Protein AF-A0A7M7M846-F1 (afdb_monomer_lite)

Sequence (237 aa):
MPLVINDQVLDFMPVDTHSLFERFPHFKDMSSLLVSQVAKVVSPHGLLYIHQRELAVTAASDKHVSIIGTDDMTTCQCVIIRHTGNGAVGLGHFDGNGIEDGVSKIIHKLHDLSHEQYQGPELDLRSAVFFTGSRDVKHVMFDVYDCSLGLMKIGPFNYEPMRGVDLWLQQSDDFILQNLSTSPEVEPAHFVMNVRATFKFIQQNPFPTVTVFPDNTAHFFRKNEHGLWDICRYDFR

pLDDT: mean 89.67, std 9.12, range [45.59, 98.56]

Secondary structure (DSSP, 8-state):
---EETTEE--S--SSHHHHHHH-THHHHHHHHHHTSPP-PPPSTTEEE--TT-EEEE-TT-SS-SEEE----SSSEEEEEE-TTT--EEEEEESSSSHHHHHHHHHHHHHHHHT-----TTHHHHHHHHHH--TTTTTPPP--EETTTTEEEE--------TTHHHHHTS-HHHHHHHH-S-GGG--TTHHHHHHHHHHHHHH-SSHHHHTSGGGPPEEEEE-TTS-EEEE-----

Organism: Varroa destructor (NCBI:txid109461)

Radius of gyration: 24.3 Å; chains: 1; bounding box: 59×43×63 Å

Structure (mmCIF, N/CA/C/O backbone):
data_AF-A0A7M7M846-F1
#
_entry.id   AF-A0A7M7M846-F1
#
loop_
_atom_site.group_PDB
_atom_site.id
_atom_site.type_symbol
_atom_site.label_atom_id
_atom_site.label_alt_id
_atom_site.label_comp_id
_atom_site.label_asym_id
_atom_site.label_entity_id
_atom_site.label_seq_id
_atom_site.pdbx_PDB_ins_code
_atom_site.Cartn_x
_atom_site.Cartn_y
_atom_site.Cartn_z
_atom_site.occupancy
_atom_site.B_iso_or_equiv
_atom_site.auth_seq_id
_atom_site.auth_comp_id
_atom_site.auth_asym_id
_atom_site.auth_atom_id
_atom_site.pdbx_PDB_model_num
ATOM 1 N N . MET A 1 1 ? 17.195 5.511 -0.238 1.00 65.38 1 MET A N 1
ATOM 2 C CA . MET A 1 1 ? 17.157 4.033 -0.209 1.00 65.38 1 MET A CA 1
ATOM 3 C C . MET A 1 1 ? 18.350 3.510 -0.992 1.00 65.38 1 MET A C 1
ATOM 5 O O . MET A 1 1 ? 18.532 3.988 -2.107 1.00 65.38 1 MET A O 1
ATOM 9 N N . PRO A 1 2 ? 19.181 2.618 -0.430 1.00 84.81 2 PRO A N 1
ATOM 10 C CA . PRO A 1 2 ? 20.255 1.979 -1.186 1.00 84.81 2 PRO A CA 1
ATOM 11 C C . PRO A 1 2 ? 19.687 0.985 -2.209 1.00 84.81 2 PRO A C 1
ATOM 13 O O . PRO A 1 2 ? 18.630 0.397 -1.978 1.00 84.81 2 PRO A O 1
ATOM 16 N N . LEU A 1 3 ? 20.394 0.779 -3.321 1.00 87.94 3 LEU A N 1
ATOM 17 C CA . LEU A 1 3 ? 20.108 -0.332 -4.228 1.00 87.94 3 LEU A CA 1
ATOM 18 C C . LEU A 1 3 ? 20.649 -1.624 -3.602 1.00 87.94 3 LEU A C 1
ATOM 20 O O . LEU A 1 3 ? 21.784 -1.651 -3.131 1.00 87.94 3 LEU A O 1
ATOM 24 N N . VAL A 1 4 ? 19.837 -2.679 -3.584 1.00 90.31 4 VAL A N 1
ATOM 25 C CA . VAL A 1 4 ? 20.184 -3.978 -2.994 1.00 90.31 4 VAL A CA 1
ATOM 26 C C . VAL A 1 4 ? 20.010 -5.061 -4.052 1.00 90.31 4 VAL A C 1
ATOM 28 O O . VAL A 1 4 ? 18.989 -5.093 -4.738 1.00 90.31 4 VAL A O 1
ATOM 31 N N . ILE A 1 5 ? 20.996 -5.946 -4.186 1.00 90.81 5 ILE A N 1
ATOM 32 C CA . ILE A 1 5 ? 20.967 -7.094 -5.099 1.00 90.81 5 ILE A CA 1
ATOM 33 C C . ILE A 1 5 ? 21.372 -8.334 -4.298 1.00 90.81 5 ILE A C 1
ATOM 35 O O . ILE A 1 5 ? 22.423 -8.331 -3.666 1.00 90.81 5 ILE A O 1
ATOM 39 N N . ASN A 1 6 ? 20.549 -9.390 -4.316 1.00 87.19 6 ASN A N 1
ATOM 40 C CA . ASN A 1 6 ? 20.760 -10.615 -3.526 1.00 87.19 6 ASN A CA 1
ATOM 41 C C . ASN A 1 6 ? 21.040 -10.331 -2.036 1.00 87.19 6 ASN A C 1
ATOM 43 O O . ASN A 1 6 ? 22.017 -10.828 -1.479 1.00 87.19 6 ASN A O 1
ATOM 47 N N . ASP A 1 7 ? 20.216 -9.472 -1.426 1.00 86.06 7 ASP A N 1
ATOM 48 C CA . ASP A 1 7 ? 20.330 -9.017 -0.030 1.00 86.06 7 ASP A CA 1
ATOM 49 C C . ASP A 1 7 ? 21.635 -8.274 0.320 1.00 86.06 7 ASP A C 1
ATOM 51 O O . ASP A 1 7 ? 21.910 -7.996 1.487 1.00 86.06 7 ASP A O 1
ATOM 55 N N . GLN A 1 8 ? 22.432 -7.890 -0.684 1.00 86.00 8 GLN A N 1
ATOM 56 C CA . GLN A 1 8 ? 23.641 -7.089 -0.511 1.00 86.00 8 GLN A CA 1
ATOM 57 C C . GLN A 1 8 ? 23.417 -5.665 -1.005 1.00 86.00 8 GLN A C 1
ATOM 59 O O . GLN A 1 8 ? 22.999 -5.445 -2.143 1.00 86.00 8 GLN A O 1
ATOM 64 N N . VAL A 1 9 ? 23.710 -4.690 -0.142 1.00 88.44 9 VAL A N 1
ATOM 65 C CA . VAL A 1 9 ? 23.762 -3.281 -0.539 1.00 88.44 9 VAL A CA 1
ATOM 66 C C . VAL A 1 9 ? 24.839 -3.127 -1.602 1.00 88.44 9 VAL A C 1
ATOM 68 O O . VAL A 1 9 ? 25.980 -3.536 -1.400 1.00 88.44 9 VAL A O 1
ATOM 71 N N . LEU A 1 10 ? 24.464 -2.535 -2.730 1.00 88.00 10 LEU A N 1
ATOM 72 C CA . LEU A 1 10 ? 25.396 -2.233 -3.794 1.00 88.00 10 LEU A CA 1
ATOM 73 C C . LEU A 1 10 ? 26.235 -1.018 -3.378 1.00 88.00 10 LEU A C 1
ATOM 75 O O . LEU A 1 10 ? 25.738 0.105 -3.309 1.00 88.00 10 LEU A O 1
ATOM 79 N N . ASP A 1 11 ? 27.501 -1.263 -3.061 1.00 85.44 11 ASP A N 1
ATOM 80 C CA . ASP A 1 11 ? 28.480 -0.281 -2.583 1.00 85.44 11 ASP A CA 1
ATOM 81 C C . ASP A 1 11 ? 29.359 0.296 -3.705 1.00 85.44 11 ASP A C 1
ATOM 83 O O . ASP A 1 11 ? 30.217 1.146 -3.466 1.00 85.44 11 ASP A O 1
ATOM 87 N N . PHE A 1 12 ? 29.115 -0.123 -4.946 1.00 82.88 12 PHE A N 1
ATOM 88 C CA . PHE A 1 12 ? 29.767 0.380 -6.148 1.00 82.88 12 PHE A CA 1
ATOM 89 C C . PHE A 1 12 ? 28.730 0.656 -7.242 1.00 82.88 12 PHE A C 1
ATOM 91 O O . PHE A 1 12 ? 27.648 0.076 -7.263 1.00 82.88 12 PHE A O 1
ATOM 98 N N . MET A 1 13 ? 29.064 1.522 -8.194 1.00 82.12 13 MET A N 1
ATOM 99 C CA . MET A 1 13 ? 28.234 1.747 -9.375 1.00 82.12 13 MET A CA 1
ATOM 100 C C . MET A 1 13 ? 28.823 0.952 -10.550 1.00 82.12 13 MET A C 1
ATOM 102 O O . MET A 1 13 ? 29.976 1.201 -10.908 1.00 82.12 13 MET A O 1
ATOM 106 N N . PRO A 1 14 ? 28.088 -0.006 -11.146 1.00 84.44 14 PRO A N 1
ATOM 107 C CA . PRO A 1 14 ? 28.527 -0.668 -12.369 1.00 84.44 14 PRO A CA 1
ATOM 108 C C . PRO A 1 14 ? 28.734 0.379 -13.463 1.00 84.44 14 PRO A C 1
ATOM 110 O O . PRO A 1 14 ? 27.885 1.249 -13.659 1.00 84.44 14 PRO A O 1
ATOM 113 N N . VAL A 1 15 ? 29.864 0.303 -14.162 1.00 87.81 15 VAL A N 1
ATOM 114 C CA . VAL A 1 15 ? 30.219 1.272 -15.214 1.00 87.81 15 VAL A CA 1
ATOM 115 C C . VAL A 1 15 ? 29.373 1.041 -16.471 1.00 87.81 15 VAL A C 1
ATOM 117 O O . VAL A 1 15 ? 29.113 1.967 -17.235 1.00 87.81 15 VAL A O 1
ATOM 120 N N . ASP A 1 16 ? 28.917 -0.196 -16.667 1.00 89.56 16 ASP A N 1
ATOM 121 C CA . ASP A 1 16 ? 28.125 -0.642 -17.807 1.00 89.56 16 ASP A CA 1
ATOM 122 C C . ASP A 1 16 ? 27.318 -1.913 -17.465 1.00 89.56 16 ASP A C 1
ATOM 124 O O . ASP A 1 16 ? 27.424 -2.491 -16.379 1.00 89.56 16 ASP A O 1
ATOM 128 N N . THR A 1 17 ? 26.487 -2.374 -18.402 1.00 89.19 17 THR A N 1
ATOM 129 C CA . THR A 1 17 ? 25.697 -3.603 -18.228 1.00 89.19 17 THR A CA 1
ATOM 130 C C . THR A 1 17 ? 26.549 -4.871 -18.273 1.00 89.19 17 THR A C 1
ATOM 132 O O . THR A 1 17 ? 26.157 -5.883 -17.694 1.00 89.19 17 THR A O 1
ATOM 135 N N . HIS A 1 18 ? 27.722 -4.833 -18.912 1.00 91.00 18 HIS A N 1
ATOM 136 C CA . HIS A 1 18 ? 28.635 -5.972 -18.975 1.00 91.00 18 HIS A CA 1
ATOM 137 C C . HIS A 1 18 ? 29.181 -6.312 -17.584 1.00 91.00 18 HIS A C 1
ATOM 139 O O . HIS A 1 18 ? 29.001 -7.430 -17.107 1.00 91.00 18 HIS A O 1
ATOM 145 N N . SER A 1 19 ? 29.762 -5.326 -16.901 1.00 90.94 19 SER A N 1
ATOM 146 C CA . SER A 1 19 ? 30.256 -5.443 -15.525 1.00 90.94 19 SER A CA 1
ATOM 147 C C . SER A 1 19 ? 29.142 -5.799 -14.534 1.00 90.94 19 SER A C 1
ATOM 149 O O . SER A 1 19 ? 29.365 -6.597 -13.620 1.00 90.94 19 SER A O 1
ATOM 151 N N . LEU A 1 20 ? 27.916 -5.295 -14.746 1.00 90.50 20 LEU A N 1
ATOM 152 C CA . LEU A 1 20 ? 26.749 -5.716 -13.968 1.00 90.50 20 LEU A CA 1
ATOM 153 C C . LEU A 1 20 ? 26.462 -7.218 -14.151 1.00 90.50 20 LEU A C 1
ATOM 155 O O . LEU A 1 20 ? 26.262 -7.918 -13.161 1.00 90.50 20 LEU A O 1
ATOM 159 N N . PHE A 1 21 ? 26.456 -7.729 -15.386 1.00 92.25 21 PHE A N 1
ATOM 160 C CA . PHE A 1 21 ? 26.172 -9.143 -15.664 1.00 92.25 21 PHE A CA 1
ATOM 161 C C . PHE A 1 21 ? 27.301 -10.088 -15.256 1.00 92.25 21 PHE A C 1
ATOM 163 O O . PHE A 1 21 ? 27.013 -11.204 -14.831 1.00 92.25 21 PHE A O 1
ATOM 170 N N . GLU A 1 22 ? 28.563 -9.669 -15.336 1.00 90.56 22 GLU A N 1
ATOM 171 C CA . GLU A 1 22 ? 29.674 -10.455 -14.787 1.00 90.56 22 GLU A CA 1
ATOM 172 C C . GLU A 1 22 ? 29.523 -10.642 -13.277 1.00 90.56 22 GLU A C 1
ATOM 174 O O . GLU A 1 22 ? 29.754 -11.733 -12.754 1.00 90.56 22 GLU A O 1
ATOM 179 N N . ARG A 1 23 ? 29.093 -9.588 -12.571 1.00 88.62 23 ARG A N 1
ATOM 180 C CA . ARG A 1 23 ? 28.901 -9.645 -11.122 1.00 88.62 23 ARG A CA 1
ATOM 181 C C . ARG A 1 23 ? 27.619 -10.364 -10.715 1.00 88.62 23 ARG A C 1
ATOM 183 O O . ARG A 1 23 ? 27.611 -11.071 -9.709 1.00 88.62 23 ARG A O 1
ATOM 190 N N . PHE A 1 24 ? 26.553 -10.202 -11.492 1.00 91.75 24 PHE A N 1
ATOM 191 C CA . PHE A 1 24 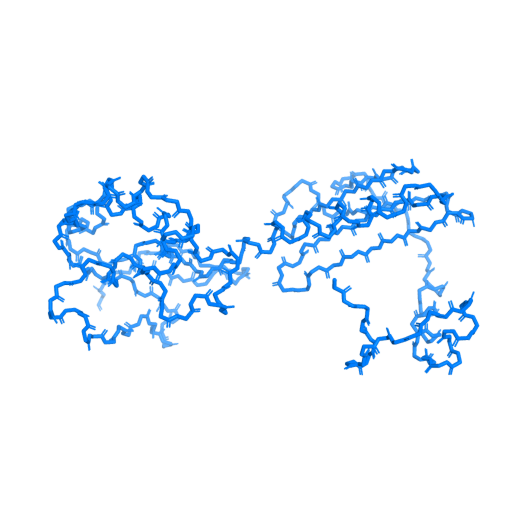? 25.228 -10.747 -11.212 1.00 91.75 24 PHE A CA 1
ATOM 192 C C . PHE A 1 24 ? 24.680 -11.527 -12.423 1.00 91.75 24 PHE A C 1
ATOM 194 O O . PHE A 1 24 ? 23.750 -11.065 -13.093 1.00 91.75 24 PHE A O 1
ATOM 201 N N . PRO A 1 25 ? 25.205 -12.740 -12.700 1.00 92.62 25 PRO A N 1
ATOM 202 C CA . PRO A 1 25 ? 24.880 -13.487 -13.920 1.00 92.62 25 PRO A CA 1
ATOM 203 C C . PRO A 1 25 ? 23.397 -13.826 -14.088 1.00 92.62 25 PRO A C 1
ATOM 205 O O . PRO A 1 25 ? 22.909 -13.885 -15.211 1.00 92.62 25 PRO A O 1
ATOM 208 N N . HIS A 1 26 ? 22.653 -13.979 -12.990 1.00 92.75 26 HIS A N 1
ATOM 209 C CA . HIS A 1 26 ? 21.219 -14.281 -13.019 1.00 92.75 26 HIS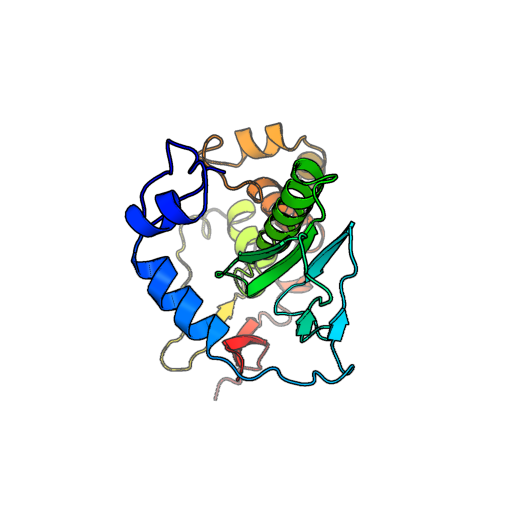 A CA 1
ATOM 210 C C . HIS A 1 26 ? 20.386 -13.216 -13.760 1.00 92.75 26 HIS A C 1
ATOM 212 O O . HIS A 1 26 ? 19.340 -13.538 -14.324 1.00 92.75 26 HIS A O 1
ATOM 218 N N . PHE A 1 27 ? 20.847 -11.959 -13.841 1.00 93.12 27 PHE A N 1
ATOM 219 C CA . PHE A 1 27 ? 20.177 -10.947 -14.665 1.00 93.12 27 PHE A CA 1
ATOM 220 C C . PHE A 1 27 ? 20.313 -11.207 -16.167 1.00 93.12 27 PHE A C 1
ATOM 222 O O . PHE A 1 27 ? 19.433 -10.804 -16.926 1.00 93.12 27 PHE A O 1
ATOM 229 N N . LYS A 1 28 ? 21.370 -11.898 -16.607 1.00 91.19 28 LYS A N 1
ATOM 230 C CA . LYS A 1 28 ? 21.528 -12.322 -18.003 1.00 91.19 28 LYS A CA 1
ATOM 231 C C . LYS A 1 28 ? 20.498 -13.389 -18.378 1.00 91.19 28 LYS A C 1
ATOM 233 O O . LYS A 1 28 ? 19.940 -13.351 -19.474 1.00 91.19 28 LYS A O 1
ATOM 238 N N . ASP A 1 29 ? 20.209 -14.306 -17.460 1.00 89.62 29 ASP A N 1
ATOM 239 C CA . ASP A 1 29 ? 19.182 -15.330 -17.669 1.00 89.62 29 ASP A CA 1
ATOM 240 C C . ASP A 1 29 ? 17.786 -14.690 -17.718 1.00 89.62 29 ASP A C 1
ATOM 242 O O . ASP A 1 29 ? 17.013 -14.942 -18.643 1.00 89.62 29 ASP A O 1
ATOM 246 N N . MET A 1 30 ? 17.485 -13.779 -16.782 1.00 90.50 30 MET A N 1
ATOM 247 C CA . MET A 1 30 ? 16.213 -13.045 -16.780 1.00 90.50 30 MET A CA 1
ATOM 248 C C . MET A 1 30 ? 16.032 -12.153 -18.016 1.00 90.50 30 MET A C 1
ATOM 250 O O . MET A 1 30 ? 14.936 -12.098 -18.576 1.00 90.50 30 MET A O 1
ATOM 254 N N . SER A 1 31 ? 17.087 -11.471 -18.473 1.00 92.62 31 SER A N 1
ATOM 255 C CA . SER A 1 31 ? 17.010 -10.644 -19.682 1.00 92.62 31 SER A CA 1
ATOM 256 C C . SER A 1 31 ? 16.804 -11.495 -20.933 1.00 92.62 31 SER A C 1
ATOM 258 O O . SER A 1 31 ? 16.008 -11.122 -21.790 1.00 92.62 31 SER A O 1
ATOM 260 N N . SER A 1 32 ? 17.423 -12.678 -21.005 1.00 92.19 32 SER A N 1
ATOM 261 C CA . SER A 1 32 ? 17.212 -13.629 -22.103 1.00 92.19 32 SER A CA 1
ATOM 262 C C . SER A 1 32 ? 15.751 -14.078 -22.191 1.00 92.19 32 SER A C 1
ATOM 264 O O . SER A 1 32 ? 15.193 -14.144 -23.286 1.00 92.19 32 SER A O 1
ATOM 266 N N . LEU A 1 33 ? 15.098 -14.313 -21.045 1.00 92.62 33 LEU A N 1
ATOM 267 C CA . LEU A 1 33 ? 13.666 -14.620 -21.000 1.00 92.62 33 LEU A CA 1
ATOM 268 C C . LEU A 1 33 ? 12.819 -13.464 -21.542 1.00 92.62 33 LEU A C 1
ATOM 270 O O . LEU A 1 33 ? 11.932 -13.711 -22.356 1.00 92.62 33 LEU A O 1
ATOM 274 N N . LEU A 1 34 ? 13.104 -12.221 -21.143 1.00 92.19 34 LEU A N 1
ATOM 275 C CA . LEU A 1 34 ? 12.383 -11.041 -21.634 1.00 92.19 34 LEU A CA 1
ATOM 276 C C . LEU A 1 34 ? 12.563 -10.849 -23.147 1.00 92.19 34 LEU A C 1
ATOM 278 O O . LEU A 1 34 ? 11.583 -10.663 -23.861 1.00 92.19 34 LEU A O 1
ATOM 282 N N . VAL A 1 35 ? 13.800 -10.957 -23.639 1.00 95.12 35 VAL A N 1
ATOM 283 C CA . VAL A 1 35 ? 14.140 -10.816 -25.066 1.00 95.12 35 VAL A CA 1
ATOM 284 C C . VAL A 1 35 ? 13.508 -11.923 -25.914 1.00 95.12 35 VAL A C 1
ATOM 286 O O . VAL A 1 35 ? 13.157 -11.690 -27.066 1.00 95.12 35 VAL A O 1
ATOM 289 N N . SER A 1 36 ? 13.325 -13.123 -25.354 1.00 96.31 36 SER A N 1
ATOM 290 C CA . SER A 1 36 ? 12.687 -14.242 -26.060 1.00 96.31 36 SER A CA 1
ATOM 291 C C . SER A 1 36 ? 11.171 -14.093 -26.242 1.00 96.31 36 SER A C 1
ATOM 293 O O . SER A 1 36 ? 10.564 -14.878 -26.973 1.00 96.31 36 SER A O 1
ATOM 295 N N . GLN A 1 37 ? 10.534 -13.121 -25.579 1.00 96.00 37 GLN A N 1
ATOM 296 C CA . GLN A 1 37 ? 9.090 -12.944 -25.677 1.00 96.00 37 GLN A CA 1
ATOM 297 C C . GLN A 1 37 ? 8.683 -12.383 -27.042 1.00 96.00 37 GLN A C 1
ATOM 299 O O . GLN A 1 37 ? 9.299 -11.469 -27.582 1.00 96.00 37 GLN A O 1
ATOM 304 N N . VAL A 1 38 ? 7.581 -12.903 -27.584 1.00 96.50 38 VAL A N 1
ATOM 305 C CA . VAL A 1 38 ? 6.961 -12.345 -28.790 1.00 96.50 38 VAL A CA 1
ATOM 306 C C . VAL A 1 38 ? 6.248 -11.046 -28.423 1.00 96.50 38 VAL A C 1
ATOM 308 O O . VAL A 1 38 ? 5.444 -11.025 -27.486 1.00 96.50 38 VAL A O 1
ATOM 311 N N . ALA A 1 39 ? 6.522 -9.980 -29.178 1.00 94.38 39 ALA A N 1
ATOM 312 C CA . ALA A 1 39 ? 5.849 -8.697 -29.019 1.00 94.38 39 ALA A CA 1
ATOM 313 C C . ALA A 1 39 ? 4.325 -8.865 -29.134 1.00 94.38 39 ALA A C 1
ATOM 315 O O . ALA A 1 39 ? 3.817 -9.512 -30.053 1.00 94.38 39 ALA A O 1
ATOM 316 N N . LYS A 1 40 ? 3.592 -8.281 -28.183 1.00 94.00 40 LYS A N 1
ATOM 317 C CA . LYS A 1 40 ? 2.129 -8.350 -28.122 1.00 94.00 40 LYS A CA 1
ATOM 318 C C . LYS A 1 40 ? 1.538 -7.002 -28.492 1.00 94.00 40 LYS A C 1
ATOM 320 O O . LYS A 1 40 ? 1.988 -5.974 -27.998 1.00 94.00 40 LYS A O 1
ATOM 325 N N . VAL A 1 41 ? 0.481 -7.025 -29.296 1.00 95.31 41 VAL A N 1
ATOM 326 C CA . VAL A 1 41 ? -0.374 -5.851 -29.482 1.00 95.31 41 VAL A CA 1
ATOM 327 C C . VAL A 1 41 ? -1.257 -5.720 -28.246 1.00 95.31 41 VAL A C 1
ATOM 329 O O . VAL A 1 41 ? -1.986 -6.649 -27.895 1.00 95.31 41 VAL A O 1
ATOM 332 N N . VAL A 1 42 ? -1.164 -4.580 -27.570 1.00 95.69 42 VAL A N 1
ATOM 333 C CA . VAL A 1 42 ? -1.907 -4.302 -26.338 1.00 95.69 42 VAL A CA 1
ATOM 334 C C . VAL A 1 42 ? -3.174 -3.511 -26.672 1.00 95.69 42 VAL A C 1
ATOM 336 O O . VAL A 1 42 ? -3.137 -2.561 -27.448 1.00 95.69 42 VAL A O 1
ATOM 339 N N . SER A 1 43 ? -4.311 -3.921 -26.102 1.00 93.75 43 SER A N 1
ATOM 340 C CA . SER A 1 43 ? -5.592 -3.214 -26.242 1.00 93.75 43 SER A CA 1
ATOM 341 C C . SER A 1 43 ? -5.556 -1.870 -25.503 1.00 93.75 43 SER A C 1
ATOM 343 O O . SER A 1 43 ? -4.984 -1.808 -24.416 1.00 93.75 43 SER A O 1
ATOM 345 N N . PRO A 1 44 ? -6.228 -0.816 -26.005 1.00 94.81 44 PRO A N 1
ATOM 346 C CA . PRO A 1 44 ? -6.340 0.451 -25.281 1.00 94.81 44 PRO A CA 1
ATOM 347 C C . PRO A 1 44 ? -7.207 0.354 -24.013 1.00 94.81 44 PRO A C 1
ATOM 349 O O . PRO A 1 44 ? -7.189 1.254 -23.179 1.00 94.81 44 PRO A O 1
ATOM 352 N N . HIS A 1 45 ? -7.990 -0.717 -23.850 1.00 96.12 45 HIS A N 1
ATOM 353 C CA . HIS A 1 45 ? -8.864 -0.879 -22.689 1.00 96.12 45 HIS A CA 1
ATOM 354 C C . HIS A 1 45 ? -8.039 -1.050 -21.412 1.00 96.12 45 HIS A C 1
ATOM 356 O O . HIS A 1 45 ? -7.318 -2.033 -21.259 1.00 96.12 45 HIS A O 1
ATOM 362 N N . GLY A 1 46 ? -8.169 -0.090 -20.495 1.00 95.69 46 GLY A N 1
ATOM 363 C CA . GLY A 1 46 ? -7.437 -0.074 -19.231 1.00 95.69 46 GLY A CA 1
ATOM 364 C C . GLY A 1 46 ? -5.931 0.167 -19.374 1.00 95.69 46 GLY A C 1
ATOM 365 O O . GLY A 1 46 ? -5.201 -0.088 -18.415 1.00 95.69 46 GLY A O 1
ATOM 366 N N . LEU A 1 47 ? -5.469 0.619 -20.547 1.00 97.69 47 LEU A N 1
ATOM 367 C CA . LEU A 1 47 ? -4.080 0.991 -20.798 1.00 97.69 47 LEU A CA 1
ATOM 368 C C . LEU A 1 47 ? -3.836 2.446 -20.388 1.00 97.69 47 LEU A C 1
ATOM 370 O O . LEU A 1 47 ? -4.482 3.361 -20.895 1.00 97.69 47 LEU A O 1
ATOM 374 N N . LEU A 1 48 ? -2.832 2.651 -19.542 1.00 98.31 48 LEU A N 1
ATOM 375 C CA . LEU A 1 48 ? -2.177 3.932 -19.332 1.00 98.31 48 LEU A CA 1
ATOM 376 C C . LEU A 1 48 ? -0.841 3.925 -20.083 1.00 98.31 48 LEU A C 1
ATOM 378 O O . LEU A 1 48 ? 0.131 3.306 -19.647 1.00 98.31 48 LEU A O 1
ATOM 382 N N . TYR A 1 49 ? -0.812 4.582 -21.238 1.00 98.19 49 TYR A N 1
ATOM 383 C CA . TYR A 1 49 ? 0.401 4.731 -22.038 1.00 98.19 49 TYR A CA 1
ATOM 384 C C . TYR A 1 49 ? 1.212 5.937 -21.545 1.00 98.19 49 TYR A C 1
ATOM 386 O O . TYR A 1 49 ? 0.645 7.004 -21.316 1.00 98.19 49 TYR A O 1
ATOM 394 N N . ILE A 1 50 ? 2.521 5.754 -21.375 1.00 98.31 50 ILE A N 1
ATOM 395 C CA . ILE A 1 50 ? 3.474 6.743 -20.861 1.00 98.31 50 ILE A CA 1
ATOM 396 C C . ILE A 1 50 ? 4.427 7.122 -21.986 1.00 98.31 50 ILE A C 1
ATOM 398 O O . ILE A 1 50 ? 5.164 6.271 -22.483 1.00 98.31 50 ILE A O 1
ATOM 402 N N . HIS A 1 51 ? 4.416 8.390 -22.384 1.00 97.75 51 HIS A N 1
ATOM 403 C CA . HIS A 1 51 ? 5.270 8.888 -23.452 1.00 97.75 51 HIS A CA 1
ATOM 404 C C . HIS A 1 51 ? 6.669 9.269 -22.931 1.00 97.75 51 HIS A C 1
ATOM 406 O O . HIS A 1 51 ? 6.939 9.310 -21.727 1.00 97.75 51 HIS A O 1
ATOM 412 N N . GLN A 1 52 ? 7.590 9.571 -23.846 1.00 97.06 52 GLN A N 1
ATOM 413 C CA . GLN A 1 52 ? 8.925 10.067 -23.514 1.00 97.06 52 GLN A CA 1
ATOM 414 C C . GLN A 1 52 ? 8.869 11.288 -22.579 1.00 97.06 52 GLN A C 1
ATOM 416 O O . GLN A 1 52 ? 8.133 12.239 -22.843 1.00 97.06 52 GLN A O 1
ATOM 421 N N . ARG A 1 53 ? 9.694 11.273 -21.517 1.00 96.31 53 ARG A N 1
ATOM 422 C CA . ARG A 1 53 ? 9.741 12.266 -20.419 1.00 96.31 53 ARG A CA 1
ATOM 423 C C . ARG A 1 53 ? 8.496 12.305 -19.529 1.00 96.31 53 ARG A C 1
ATOM 425 O O . ARG A 1 53 ? 8.309 13.271 -18.787 1.00 96.31 53 ARG A O 1
ATOM 432 N N . GLU A 1 54 ? 7.690 11.252 -19.541 1.00 98.12 54 GLU A N 1
ATOM 433 C CA . GLU A 1 54 ? 6.573 11.081 -18.619 1.00 98.12 54 GLU A CA 1
ATOM 434 C C . GLU A 1 54 ? 6.838 9.960 -17.609 1.00 98.12 54 GLU A C 1
ATOM 436 O O . GLU A 1 54 ? 7.686 9.079 -17.787 1.00 98.12 54 GLU A O 1
ATOM 441 N N . LEU A 1 55 ? 6.089 10.015 -16.510 1.00 98.50 55 LEU A N 1
ATOM 442 C CA . LEU A 1 55 ? 6.023 8.964 -15.507 1.00 98.50 55 LEU A CA 1
ATOM 443 C C . LEU A 1 55 ? 4.605 8.866 -14.960 1.00 98.50 55 LEU A C 1
ATOM 445 O O . LEU A 1 55 ? 3.902 9.874 -14.848 1.00 98.50 55 LEU A O 1
ATOM 449 N N . ALA A 1 56 ? 4.219 7.675 -14.523 1.00 98.31 56 ALA A N 1
ATOM 450 C CA . ALA A 1 56 ? 3.011 7.478 -13.738 1.00 98.31 56 ALA A CA 1
ATOM 451 C C . ALA A 1 56 ? 3.213 6.410 -12.668 1.00 98.31 56 ALA A C 1
ATOM 453 O O . ALA A 1 56 ? 4.109 5.573 -12.753 1.00 98.31 56 ALA A O 1
ATOM 454 N N . VAL A 1 57 ? 2.357 6.465 -11.652 1.00 97.62 57 VAL A N 1
ATOM 455 C CA . VAL A 1 57 ? 2.263 5.467 -10.589 1.00 97.62 57 VAL A CA 1
ATOM 456 C C . VAL A 1 57 ? 0.791 5.129 -10.413 1.00 97.62 57 VAL A C 1
ATOM 458 O O . VAL A 1 57 ? -0.036 6.037 -10.362 1.00 97.62 57 VAL A O 1
ATOM 461 N N . THR A 1 58 ? 0.472 3.842 -10.340 1.00 95.56 58 THR A N 1
ATOM 462 C CA . THR A 1 58 ? -0.879 3.332 -10.081 1.00 95.56 58 THR A CA 1
ATOM 463 C C . THR A 1 58 ? -0.841 2.271 -8.978 1.00 95.56 58 THR A C 1
ATOM 465 O O . THR A 1 58 ? 0.208 1.679 -8.696 1.00 95.56 58 THR A O 1
ATOM 468 N N . ALA A 1 59 ? -1.978 2.058 -8.323 1.00 90.56 59 ALA A N 1
ATOM 469 C CA . ALA A 1 59 ? -2.160 1.057 -7.280 1.00 90.56 59 ALA A CA 1
ATOM 470 C C . ALA A 1 59 ? -2.778 -0.220 -7.864 1.00 90.56 59 ALA A C 1
ATOM 472 O O . ALA A 1 59 ? -3.514 -0.169 -8.844 1.00 90.56 59 ALA A O 1
ATOM 473 N N . ALA A 1 60 ? -2.567 -1.370 -7.218 1.00 86.56 60 ALA A N 1
ATOM 474 C CA . ALA A 1 60 ? -3.229 -2.614 -7.629 1.00 86.56 60 ALA A CA 1
ATOM 475 C C . ALA A 1 60 ? -4.766 -2.563 -7.502 1.00 86.56 60 ALA A C 1
ATOM 477 O O . ALA A 1 60 ? -5.464 -3.380 -8.094 1.00 86.56 60 ALA A O 1
ATOM 478 N N . SER A 1 61 ? -5.286 -1.621 -6.711 1.00 83.12 61 SER A N 1
ATOM 479 C CA . SER A 1 61 ? -6.711 -1.365 -6.499 1.00 83.12 61 SER A CA 1
ATOM 480 C C . SER A 1 61 ? -7.337 -0.427 -7.541 1.00 83.12 61 SER A C 1
ATOM 482 O O . SER A 1 61 ? -8.555 -0.228 -7.509 1.00 83.12 61 SER A O 1
ATOM 484 N N . ASP A 1 62 ? -6.545 0.159 -8.447 1.00 86.62 62 ASP A N 1
ATOM 485 C CA . ASP A 1 62 ? -7.047 1.054 -9.490 1.00 86.62 62 ASP A CA 1
ATOM 486 C C . ASP A 1 62 ? -7.969 0.289 -10.452 1.00 86.62 62 ASP A C 1
ATOM 488 O O . ASP A 1 62 ? -7.588 -0.696 -11.081 1.00 86.62 62 ASP A O 1
ATOM 492 N N . LYS A 1 63 ? -9.225 0.738 -10.551 1.00 90.62 63 LYS A N 1
ATOM 493 C CA . LYS A 1 63 ? -10.258 0.088 -11.373 1.00 90.62 63 LYS A CA 1
ATOM 494 C C . LYS A 1 63 ? -10.222 0.521 -12.838 1.00 90.62 63 LYS A C 1
ATOM 496 O O . LYS A 1 63 ? -10.908 -0.084 -13.658 1.00 90.62 63 LYS A O 1
ATOM 501 N N . HIS A 1 64 ? -9.484 1.581 -13.157 1.00 93.62 64 HIS A N 1
ATOM 502 C CA . HIS A 1 64 ? -9.443 2.169 -14.494 1.00 93.62 64 HIS A CA 1
ATOM 503 C C . HIS A 1 64 ? -8.172 1.782 -15.246 1.00 93.62 64 HIS A C 1
ATOM 505 O O . HIS A 1 64 ? -8.203 1.688 -16.472 1.00 93.62 64 HIS A O 1
ATOM 511 N N . VAL A 1 65 ? -7.073 1.538 -14.527 1.00 96.25 65 VAL A N 1
ATOM 512 C CA . VAL A 1 65 ? -5.779 1.168 -15.105 1.00 96.25 65 VAL A CA 1
ATOM 513 C C . VAL A 1 65 ? -5.451 -0.276 -14.751 1.00 96.25 65 VAL A C 1
ATOM 515 O O . VAL A 1 65 ? -5.263 -0.622 -13.593 1.00 96.25 65 VAL A O 1
ATOM 518 N N . SER A 1 66 ? -5.348 -1.122 -15.773 1.00 95.25 66 SER A N 1
ATOM 519 C CA . SER A 1 66 ? -4.934 -2.527 -15.636 1.00 95.25 66 SER A CA 1
ATOM 520 C C . SER A 1 66 ? -3.596 -2.819 -16.316 1.00 95.25 66 SER A C 1
ATOM 522 O O . SER A 1 66 ? -2.951 -3.821 -16.011 1.00 95.25 66 SER A O 1
ATOM 524 N N . ILE A 1 67 ? -3.163 -1.942 -17.227 1.00 96.62 67 ILE A N 1
ATOM 525 C CA . ILE A 1 67 ? -1.905 -2.053 -17.960 1.00 96.62 67 ILE A CA 1
ATOM 526 C C . ILE A 1 67 ? -1.238 -0.678 -17.976 1.00 96.62 67 ILE A C 1
ATOM 528 O O . ILE A 1 67 ? -1.879 0.317 -18.299 1.00 96.62 67 ILE A O 1
ATOM 532 N N . ILE A 1 68 ? 0.055 -0.626 -17.664 1.00 97.88 68 ILE A N 1
ATOM 533 C CA . ILE A 1 68 ? 0.907 0.549 -17.867 1.00 97.88 68 ILE A CA 1
ATOM 534 C C . ILE A 1 68 ? 2.015 0.176 -18.850 1.00 97.88 68 ILE A C 1
ATOM 536 O O . ILE A 1 68 ? 2.560 -0.928 -18.769 1.00 97.88 68 ILE A O 1
ATOM 540 N N . GLY A 1 69 ? 2.332 1.056 -19.796 1.00 97.25 69 GLY A N 1
ATOM 541 C CA . GLY A 1 69 ? 3.316 0.743 -20.830 1.00 97.25 69 GLY A CA 1
ATOM 542 C C . GLY A 1 69 ? 3.861 1.962 -21.557 1.00 97.25 69 GLY A C 1
ATOM 543 O O . GLY A 1 69 ? 3.345 3.064 -21.424 1.00 97.25 69 GLY A O 1
ATOM 544 N N . THR A 1 70 ? 4.916 1.726 -22.326 1.00 97.81 70 THR A N 1
ATOM 545 C CA . THR A 1 70 ? 5.595 2.677 -23.213 1.00 97.81 70 THR A CA 1
ATOM 546 C C . THR A 1 70 ? 6.158 1.896 -24.402 1.00 97.81 70 THR A C 1
ATOM 548 O O . THR A 1 70 ? 6.352 0.682 -24.297 1.00 97.81 70 THR A O 1
ATOM 551 N N . ASP A 1 71 ? 6.465 2.571 -25.504 1.00 96.00 71 ASP A N 1
ATOM 552 C CA . ASP A 1 71 ? 7.222 2.014 -26.631 1.00 96.00 71 ASP A CA 1
ATOM 553 C C . ASP A 1 71 ? 8.270 3.017 -27.156 1.00 96.00 71 ASP A C 1
ATOM 555 O O . ASP A 1 71 ? 8.735 3.866 -26.391 1.00 96.00 71 ASP A O 1
ATOM 559 N N . ASP A 1 72 ? 8.719 2.835 -28.404 1.00 95.31 72 ASP A N 1
ATOM 560 C CA . ASP A 1 72 ? 9.695 3.676 -29.111 1.00 95.31 72 ASP A CA 1
ATOM 561 C C . ASP A 1 72 ? 11.018 3.903 -28.361 1.00 95.31 72 ASP A C 1
ATOM 563 O O . ASP A 1 72 ? 11.694 4.929 -28.475 1.00 95.31 72 ASP A O 1
ATOM 567 N N . MET A 1 73 ? 11.433 2.873 -27.618 1.00 93.12 73 MET A N 1
ATOM 568 C CA . MET A 1 73 ? 12.621 2.919 -26.773 1.00 93.12 73 MET A CA 1
ATOM 569 C C . MET A 1 73 ? 13.886 2.530 -27.536 1.00 93.12 73 MET A C 1
ATOM 571 O O . MET A 1 73 ? 14.242 1.355 -27.613 1.00 93.12 73 MET A O 1
ATOM 575 N N . THR A 1 74 ? 14.564 3.521 -28.119 1.00 94.56 74 THR A N 1
ATOM 576 C CA . THR A 1 74 ? 15.817 3.311 -28.868 1.00 94.56 74 THR A CA 1
ATOM 577 C C . THR A 1 74 ? 17.054 3.477 -27.982 1.00 94.56 74 THR A C 1
ATOM 579 O O . THR A 1 74 ? 17.785 2.515 -27.758 1.00 94.56 74 THR A O 1
ATOM 582 N N . THR A 1 75 ? 17.293 4.685 -27.465 1.00 95.62 75 THR A N 1
ATOM 583 C CA . THR A 1 75 ? 18.395 5.003 -26.531 1.00 95.62 75 THR A CA 1
ATOM 584 C C . THR A 1 75 ? 17.909 5.384 -25.134 1.00 95.62 75 THR A C 1
ATOM 586 O O . THR A 1 75 ? 18.682 5.351 -24.176 1.00 95.62 75 THR A O 1
ATOM 589 N N . CYS A 1 76 ? 16.635 5.747 -25.015 1.00 96.44 76 CYS A N 1
ATOM 590 C CA . CYS A 1 76 ? 15.952 5.971 -23.752 1.00 96.44 76 CYS A CA 1
ATOM 591 C C . CYS A 1 76 ? 15.767 4.661 -22.970 1.00 96.44 76 CYS A C 1
ATOM 593 O O . CYS A 1 76 ? 15.926 3.556 -23.489 1.00 96.44 76 CYS A O 1
ATOM 595 N N . GLN A 1 77 ? 15.434 4.790 -21.688 1.00 95.56 77 GLN A N 1
ATOM 596 C CA . GLN A 1 77 ? 15.322 3.685 -20.742 1.00 95.56 77 GLN A CA 1
ATOM 597 C C . GLN A 1 77 ? 13.951 3.691 -20.060 1.00 95.56 77 GLN A C 1
ATOM 599 O O . GLN A 1 77 ? 13.518 4.713 -19.521 1.00 95.56 77 GLN A O 1
ATOM 604 N N . CYS A 1 78 ? 13.271 2.541 -20.064 1.00 96.88 78 CYS A N 1
ATOM 605 C CA . 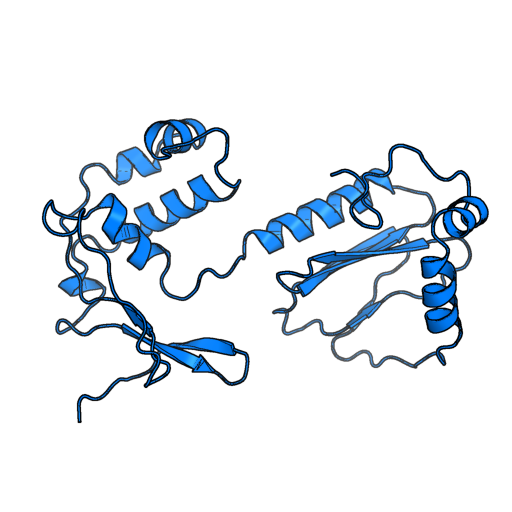CYS A 1 78 ? 12.099 2.313 -19.222 1.00 96.88 78 CYS A CA 1
ATOM 606 C C . CYS A 1 78 ? 12.577 1.921 -17.829 1.00 96.88 78 CYS A C 1
ATOM 608 O O . CYS A 1 78 ? 13.320 0.951 -17.678 1.00 96.88 78 CYS A O 1
ATOM 610 N N . VAL A 1 79 ? 12.096 2.619 -16.806 1.00 97.06 79 VAL A N 1
ATOM 611 C CA . VAL A 1 79 ? 12.290 2.210 -15.412 1.00 97.06 79 VAL A CA 1
ATOM 612 C C . VAL A 1 79 ? 10.937 1.831 -14.835 1.00 97.06 79 VAL A C 1
ATOM 614 O O . VAL A 1 79 ? 9.994 2.619 -14.891 1.00 97.06 79 VAL A O 1
ATOM 617 N N . ILE A 1 80 ? 10.853 0.626 -14.274 1.00 97.75 80 ILE A N 1
ATOM 618 C CA . ILE A 1 80 ? 9.668 0.118 -13.584 1.00 97.75 80 ILE A CA 1
ATOM 619 C C . ILE A 1 80 ? 10.055 -0.143 -12.131 1.00 97.75 80 ILE A C 1
ATOM 621 O O . ILE A 1 80 ? 10.976 -0.914 -11.863 1.00 97.75 80 ILE A O 1
ATOM 625 N N . ILE A 1 81 ? 9.347 0.483 -11.194 1.00 96.81 81 ILE A N 1
ATOM 626 C CA . ILE A 1 81 ? 9.521 0.266 -9.755 1.00 96.81 81 ILE A CA 1
ATOM 627 C C . ILE A 1 81 ? 8.209 -0.283 -9.210 1.00 96.81 81 ILE A C 1
ATOM 629 O O . ILE A 1 81 ? 7.150 0.310 -9.403 1.00 96.81 81 ILE A O 1
ATOM 633 N N . ARG A 1 82 ? 8.265 -1.430 -8.534 1.00 95.00 82 ARG A N 1
ATOM 634 C CA . ARG A 1 82 ? 7.083 -2.107 -7.997 1.00 95.00 82 ARG A CA 1
ATOM 635 C C . ARG A 1 82 ? 7.224 -2.317 -6.501 1.00 95.00 82 ARG A C 1
ATOM 637 O O . ARG A 1 82 ? 8.190 -2.927 -6.053 1.00 95.00 82 ARG A O 1
ATOM 644 N N . HIS A 1 83 ? 6.216 -1.892 -5.749 1.00 89.31 83 HIS A N 1
ATOM 645 C CA . HIS A 1 83 ? 6.077 -2.258 -4.349 1.00 89.31 83 HIS A CA 1
ATOM 646 C C . HIS A 1 83 ? 5.311 -3.586 -4.258 1.00 89.31 83 HIS A C 1
ATOM 648 O O . HIS A 1 83 ? 4.107 -3.663 -4.505 1.00 89.31 83 HIS A O 1
ATOM 654 N N . THR A 1 84 ? 6.011 -4.674 -3.939 1.00 85.50 84 THR A N 1
ATOM 655 C CA . THR A 1 84 ? 5.439 -6.031 -3.970 1.00 85.50 84 THR A CA 1
ATOM 656 C C . THR A 1 84 ? 4.429 -6.298 -2.853 1.00 85.50 84 THR A C 1
ATOM 658 O O . THR A 1 84 ? 3.582 -7.168 -3.022 1.00 85.50 84 THR A O 1
ATOM 661 N N . GLY A 1 85 ? 4.462 -5.535 -1.753 1.00 76.69 85 GLY A N 1
ATOM 662 C CA . GLY A 1 85 ? 3.557 -5.727 -0.613 1.00 76.69 85 GLY A CA 1
ATOM 663 C C . GLY A 1 85 ? 2.115 -5.250 -0.836 1.00 76.69 85 GLY A C 1
ATOM 664 O O . GLY A 1 85 ? 1.193 -5.845 -0.293 1.00 76.69 85 GLY A O 1
ATOM 665 N N . ASN A 1 86 ? 1.907 -4.204 -1.641 1.00 79.00 86 ASN A N 1
ATOM 666 C CA . ASN A 1 86 ? 0.575 -3.649 -1.964 1.00 79.00 86 ASN A CA 1
ATOM 667 C C . ASN A 1 86 ? 0.269 -3.683 -3.473 1.00 79.00 86 ASN A C 1
ATOM 669 O O . ASN A 1 86 ? -0.822 -3.318 -3.899 1.00 79.00 86 ASN A O 1
ATOM 673 N N . GLY A 1 87 ? 1.236 -4.101 -4.293 1.00 85.94 87 GLY A N 1
ATOM 674 C CA . GLY A 1 87 ? 1.100 -4.198 -5.738 1.00 85.94 87 GLY A CA 1
ATOM 675 C C . GLY A 1 87 ? 1.141 -2.866 -6.490 1.00 85.94 87 GLY A C 1
ATOM 676 O O . GLY A 1 87 ? 0.902 -2.889 -7.693 1.00 85.94 87 GLY A O 1
ATOM 677 N N . ALA A 1 88 ? 1.460 -1.739 -5.843 1.00 91.88 88 ALA A N 1
ATOM 678 C CA . ALA A 1 88 ? 1.629 -0.461 -6.532 1.00 91.88 88 ALA A CA 1
ATOM 679 C C . ALA A 1 88 ? 2.815 -0.508 -7.512 1.00 91.88 88 ALA A C 1
ATOM 681 O O . ALA A 1 88 ? 3.866 -1.092 -7.219 1.00 91.88 88 ALA A O 1
ATOM 682 N N . VAL A 1 89 ? 2.645 0.107 -8.683 1.00 97.12 89 VAL A N 1
ATOM 683 C CA . VAL A 1 89 ? 3.628 0.107 -9.773 1.00 97.12 89 VAL A CA 1
ATOM 684 C C . VAL A 1 89 ? 3.822 1.523 -10.287 1.00 97.12 89 VAL A C 1
ATOM 686 O O . VAL A 1 89 ? 2.860 2.211 -10.616 1.00 97.12 89 VAL A O 1
ATOM 689 N N . GLY A 1 90 ? 5.081 1.936 -10.388 1.00 97.81 90 GLY A N 1
ATOM 690 C CA . GLY A 1 90 ? 5.505 3.126 -11.102 1.00 97.81 90 GLY A CA 1
ATOM 691 C C . GLY A 1 90 ? 6.266 2.772 -12.371 1.00 97.81 90 GLY A C 1
ATOM 692 O O . GLY A 1 90 ? 7.096 1.864 -12.354 1.00 97.81 90 GLY A O 1
ATOM 693 N N . LEU A 1 91 ? 6.004 3.503 -13.450 1.00 98.56 91 LEU A N 1
ATOM 694 C CA . LEU A 1 91 ? 6.730 3.419 -14.715 1.00 98.56 91 LEU A CA 1
ATOM 695 C C . LEU A 1 91 ? 7.160 4.825 -15.138 1.00 98.56 91 LEU A C 1
ATOM 697 O O . LEU A 1 91 ? 6.361 5.760 -15.071 1.00 98.56 91 LEU A O 1
ATOM 701 N N . GLY A 1 92 ? 8.406 4.969 -15.585 1.00 98.38 92 GLY A N 1
ATOM 702 C CA . GLY A 1 92 ? 8.910 6.193 -16.205 1.00 98.38 92 GLY A CA 1
ATOM 703 C C . GLY A 1 92 ? 9.702 5.911 -17.478 1.00 98.38 92 GLY A C 1
ATOM 704 O O . GLY A 1 92 ? 10.421 4.910 -17.557 1.00 98.38 92 GLY A O 1
ATOM 705 N N . HIS A 1 93 ? 9.577 6.809 -18.455 1.00 98.44 93 HIS A N 1
ATOM 706 C CA . HIS A 1 93 ? 10.324 6.785 -19.710 1.00 98.44 93 HIS A CA 1
ATOM 707 C C . HIS A 1 93 ? 11.394 7.884 -19.694 1.00 98.44 93 HIS A C 1
ATOM 709 O O . HIS A 1 93 ? 11.102 9.068 -19.885 1.00 98.44 93 HIS A O 1
ATOM 715 N N . PHE A 1 94 ? 12.653 7.488 -19.507 1.00 97.81 94 PHE A N 1
ATOM 716 C CA . PHE A 1 94 ? 13.780 8.402 -19.318 1.00 97.81 94 PHE A CA 1
ATOM 717 C C . PHE A 1 94 ? 14.652 8.500 -20.568 1.00 97.81 94 PHE A C 1
ATOM 719 O O . PHE A 1 94 ? 15.131 7.491 -21.071 1.00 97.81 94 PHE A O 1
ATOM 726 N N . ASP A 1 95 ? 14.921 9.715 -21.041 1.00 96.81 95 ASP A N 1
ATOM 727 C CA . ASP A 1 95 ? 15.724 9.978 -22.247 1.00 96.81 95 ASP A CA 1
ATOM 728 C C . ASP A 1 95 ? 17.110 10.581 -21.956 1.00 96.81 95 ASP A C 1
ATOM 730 O O . ASP A 1 95 ? 17.768 11.109 -22.849 1.00 96.81 95 ASP A O 1
ATOM 734 N N . GLY A 1 96 ? 17.546 10.529 -20.695 1.00 95.19 96 GLY A N 1
ATOM 735 C CA . GLY A 1 96 ? 18.757 11.197 -20.213 1.00 95.19 96 GLY A CA 1
ATOM 736 C C . GLY A 1 96 ? 18.484 12.485 -19.430 1.00 95.19 96 GLY A C 1
ATOM 737 O O . GLY A 1 96 ? 19.366 12.952 -18.713 1.00 95.19 96 GLY A O 1
ATOM 738 N N . ASN A 1 97 ? 17.269 13.040 -19.498 1.00 93.75 97 ASN A N 1
ATOM 739 C CA . ASN A 1 97 ? 16.891 14.245 -18.757 1.00 93.75 97 ASN A CA 1
ATOM 740 C C . ASN A 1 97 ? 16.017 13.925 -17.542 1.00 93.75 97 ASN A C 1
ATOM 742 O O . ASN A 1 97 ? 15.178 13.029 -17.579 1.00 93.75 97 ASN A O 1
ATOM 746 N N . GLY A 1 98 ? 16.182 14.706 -16.468 1.00 93.12 98 GLY A N 1
ATOM 747 C CA . GLY A 1 98 ? 15.300 14.649 -15.296 1.00 93.12 98 GLY A CA 1
ATOM 748 C C . GLY A 1 98 ? 15.296 13.306 -14.560 1.00 93.12 98 GLY A C 1
ATOM 749 O O . GLY A 1 98 ? 14.323 13.005 -13.877 1.00 93.12 98 GLY A O 1
ATOM 750 N N . ILE A 1 99 ? 16.354 12.496 -14.702 1.00 94.94 99 ILE A N 1
ATOM 751 C CA . ILE A 1 99 ? 16.419 11.139 -14.133 1.00 94.94 99 ILE A CA 1
ATOM 752 C C . ILE A 1 99 ? 16.234 11.171 -12.614 1.00 94.94 99 ILE A C 1
ATOM 754 O O . ILE A 1 99 ? 15.371 10.472 -12.091 1.00 94.94 99 ILE A O 1
ATOM 758 N N . GLU A 1 100 ? 17.002 12.005 -11.912 1.00 94.31 100 GLU A N 1
ATOM 759 C CA . GLU A 1 100 ? 16.950 12.087 -10.448 1.00 94.31 100 GLU A CA 1
ATOM 760 C C . GLU A 1 100 ? 15.566 12.525 -9.945 1.00 94.31 100 GLU A C 1
ATOM 762 O O . GLU A 1 100 ? 14.964 11.849 -9.112 1.00 94.31 100 GLU A O 1
ATOM 767 N N . ASP A 1 101 ? 15.023 13.605 -10.513 1.00 96.06 101 ASP A N 1
ATOM 768 C CA . ASP A 1 101 ? 13.689 14.118 -10.182 1.00 96.06 101 ASP A CA 1
ATOM 769 C C . ASP A 1 101 ? 12.587 13.089 -10.483 1.00 96.06 101 ASP A C 1
ATOM 771 O O . ASP A 1 101 ? 11.715 12.847 -9.648 1.00 96.06 101 ASP A O 1
ATOM 775 N N . GLY A 1 102 ? 12.635 12.430 -11.643 1.00 96.94 102 GLY A N 1
ATOM 776 C CA . GLY A 1 102 ? 11.625 11.451 -12.033 1.00 96.94 102 GLY A CA 1
ATOM 777 C C . GLY A 1 102 ? 11.666 10.178 -11.187 1.00 96.94 102 GLY A C 1
ATOM 778 O O . GLY A 1 102 ? 10.621 9.723 -10.720 1.00 96.94 102 GLY A O 1
ATOM 779 N N . VAL A 1 103 ? 12.855 9.624 -10.921 1.00 96.25 103 VAL A N 1
ATOM 780 C CA . VAL A 1 103 ? 13.003 8.457 -10.034 1.00 96.25 103 VAL A CA 1
ATOM 781 C C . VAL A 1 103 ? 12.559 8.807 -8.612 1.00 96.25 103 VAL A C 1
ATOM 783 O O . VAL A 1 103 ? 11.805 8.044 -8.007 1.00 96.25 103 VAL A O 1
ATOM 786 N N . SER A 1 104 ? 12.945 9.983 -8.106 1.00 95.12 104 SER A N 1
ATOM 787 C CA . SER A 1 104 ? 12.510 10.479 -6.797 1.00 95.12 104 SER A CA 1
ATOM 788 C C . SER A 1 104 ? 10.983 10.596 -6.715 1.00 95.12 104 SER A C 1
ATOM 790 O O . SER A 1 104 ? 10.366 10.070 -5.789 1.00 95.12 104 SER A O 1
ATOM 792 N N . LYS A 1 105 ? 10.334 11.176 -7.735 1.00 96.81 105 LYS A N 1
ATOM 793 C CA . LYS A 1 105 ? 8.866 11.275 -7.819 1.00 96.81 105 LYS A CA 1
ATOM 794 C C . LYS A 1 105 ? 8.172 9.916 -7.832 1.00 96.81 105 LYS A C 1
ATOM 796 O O . LYS A 1 105 ? 7.138 9.773 -7.181 1.00 96.81 105 LYS A O 1
ATOM 801 N N . ILE A 1 106 ? 8.703 8.929 -8.559 1.00 97.31 106 ILE A N 1
ATOM 802 C CA . ILE A 1 106 ? 8.141 7.569 -8.567 1.00 97.31 106 ILE A CA 1
ATOM 803 C C . ILE A 1 106 ? 8.233 6.957 -7.168 1.00 97.31 106 ILE A C 1
ATOM 805 O O . ILE A 1 106 ? 7.238 6.441 -6.662 1.00 97.31 106 ILE A O 1
ATOM 809 N N . ILE A 1 107 ? 9.403 7.045 -6.533 1.00 93.56 107 ILE A N 1
ATOM 810 C CA . ILE A 1 107 ? 9.635 6.517 -5.186 1.00 93.56 107 ILE A CA 1
ATOM 811 C C . ILE A 1 107 ? 8.690 7.164 -4.170 1.00 93.56 107 ILE A C 1
ATOM 813 O O . ILE A 1 107 ? 8.048 6.444 -3.409 1.00 93.56 107 ILE A O 1
ATOM 817 N N . HIS A 1 108 ? 8.570 8.494 -4.182 1.00 89.75 108 HIS A N 1
ATOM 818 C CA . HIS A 1 108 ? 7.677 9.217 -3.278 1.00 89.75 108 HIS A CA 1
ATOM 819 C C . HIS A 1 108 ? 6.222 8.785 -3.456 1.00 89.75 108 HIS A C 1
ATOM 821 O O . HIS A 1 108 ? 5.589 8.384 -2.488 1.00 89.75 108 HIS A O 1
ATOM 827 N N . LYS A 1 109 ? 5.718 8.741 -4.694 1.00 92.62 109 LYS A N 1
ATOM 828 C CA . LYS A 1 109 ? 4.344 8.292 -4.963 1.00 92.62 109 LYS A CA 1
ATOM 829 C C . LYS A 1 109 ? 4.101 6.837 -4.551 1.00 92.62 109 LYS A C 1
ATOM 831 O O . LYS A 1 109 ? 3.030 6.514 -4.050 1.00 92.62 109 LYS A O 1
ATOM 836 N N . LEU A 1 110 ? 5.070 5.944 -4.760 1.00 90.38 110 LEU A N 1
ATOM 837 C CA . LEU A 1 110 ? 4.957 4.549 -4.319 1.00 90.38 110 LEU A CA 1
ATOM 838 C C . LEU A 1 110 ? 4.940 4.424 -2.796 1.00 90.38 110 LEU A C 1
ATOM 840 O O . LEU A 1 110 ? 4.230 3.574 -2.267 1.00 90.38 110 LEU A O 1
ATOM 844 N N . HIS A 1 111 ? 5.712 5.260 -2.106 1.00 84.00 111 HIS A N 1
ATOM 845 C CA . HIS A 1 111 ? 5.704 5.341 -0.652 1.00 84.00 111 HIS A CA 1
ATOM 846 C C . HIS A 1 111 ? 4.375 5.907 -0.127 1.00 84.00 111 HIS A C 1
ATOM 848 O O . HIS A 1 111 ? 3.801 5.370 0.812 1.00 84.00 111 HIS A O 1
ATOM 854 N N . ASP A 1 112 ? 3.807 6.916 -0.786 1.00 82.31 112 ASP A N 1
ATOM 855 C CA . ASP A 1 112 ? 2.482 7.437 -0.432 1.00 82.31 112 ASP A CA 1
ATOM 856 C C . ASP A 1 112 ? 1.397 6.356 -0.570 1.00 82.31 112 ASP A C 1
ATOM 858 O O . ASP A 1 112 ? 0.524 6.230 0.284 1.00 82.31 112 ASP A O 1
ATOM 862 N N . LEU A 1 113 ? 1.501 5.497 -1.589 1.00 78.38 113 LEU A N 1
ATOM 863 C CA . LEU A 1 113 ? 0.621 4.335 -1.746 1.00 78.38 113 LEU A CA 1
ATOM 864 C C . LEU A 1 113 ? 0.937 3.195 -0.765 1.00 78.38 113 LEU A C 1
ATOM 866 O O . LEU A 1 113 ? 0.072 2.362 -0.493 1.00 78.38 113 LEU A O 1
ATOM 870 N N . SER A 1 114 ? 2.157 3.106 -0.226 1.00 64.31 114 SER A N 1
ATOM 871 C CA . SER A 1 114 ? 2.481 2.131 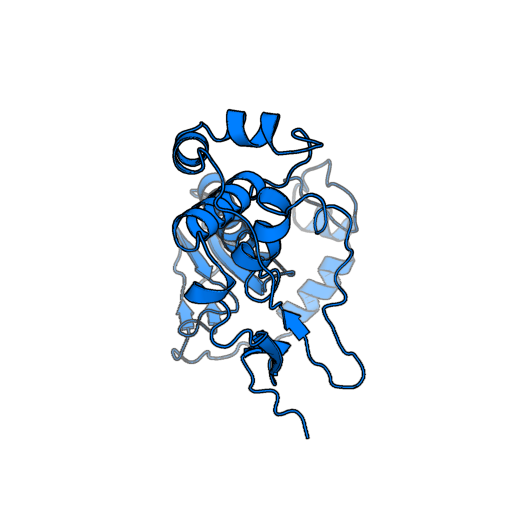0.825 1.00 64.31 114 SER A CA 1
ATOM 872 C C . SER A 1 114 ? 1.902 2.532 2.183 1.00 64.31 114 SER A C 1
ATOM 874 O O . SER A 1 114 ? 1.685 1.659 3.023 1.00 64.31 114 SER A O 1
ATOM 876 N N . HIS A 1 115 ? 1.549 3.809 2.369 1.00 56.41 115 HIS A N 1
ATOM 877 C CA . HIS A 1 115 ? 0.752 4.275 3.504 1.00 56.41 115 HIS A CA 1
ATOM 878 C C . HIS A 1 115 ? -0.714 3.820 3.463 1.00 56.41 115 HIS A C 1
ATOM 880 O O . HIS A 1 115 ? -1.372 3.842 4.500 1.00 56.41 115 HIS A O 1
ATOM 886 N N . GLU A 1 116 ? -1.200 3.284 2.339 1.00 55.75 116 GLU A N 1
ATOM 887 C CA . GLU A 1 116 ? -2.446 2.505 2.279 1.00 55.75 116 GLU A CA 1
ATOM 888 C C . GLU A 1 116 ? -2.222 1.033 2.680 1.00 55.75 116 GLU A C 1
ATOM 890 O O . GLU A 1 116 ? -2.771 0.105 2.078 1.00 55.75 116 GLU A O 1
ATOM 895 N N . GLN A 1 117 ? -1.390 0.770 3.694 1.00 59.59 117 GLN A N 1
ATOM 896 C CA . GLN A 1 117 ? -1.254 -0.575 4.244 1.00 59.59 117 GLN A CA 1
ATOM 897 C C . GLN A 1 117 ? -2.557 -0.916 4.970 1.00 59.59 117 GLN A C 1
ATOM 899 O O . GLN A 1 117 ? -2.769 -0.561 6.125 1.00 59.59 117 GLN A O 1
ATOM 904 N N . TYR A 1 118 ? -3.478 -1.560 4.260 1.00 68.38 118 TYR A N 1
ATOM 905 C CA . TYR A 1 118 ? -4.762 -1.962 4.809 1.00 68.38 118 TYR A CA 1
ATOM 906 C C . TYR A 1 118 ? -4.552 -2.952 5.970 1.00 68.38 118 TYR A C 1
ATOM 908 O O . TYR A 1 118 ? -4.326 -4.143 5.765 1.00 68.38 118 TYR A O 1
ATOM 916 N N . GLN A 1 119 ? -4.643 -2.456 7.209 1.00 78.69 119 GLN A N 1
ATOM 917 C CA . GLN A 1 119 ? -4.484 -3.225 8.459 1.00 78.69 119 GLN A CA 1
ATOM 918 C C . GLN A 1 119 ? -5.786 -3.934 8.895 1.00 78.69 119 GLN A C 1
ATOM 920 O O . GLN A 1 119 ? -5.949 -4.365 10.045 1.00 78.69 119 GLN A O 1
ATOM 925 N N . GLY A 1 120 ? -6.722 -4.085 7.956 1.00 85.81 120 GLY A N 1
ATOM 926 C CA . GLY A 1 120 ? -8.024 -4.694 8.180 1.00 85.81 120 GLY A CA 1
ATOM 927 C C . GLY A 1 120 ? -9.126 -3.687 8.517 1.00 85.81 120 GLY A C 1
ATOM 928 O O . GLY A 1 120 ? -8.899 -2.477 8.522 1.00 85.81 120 GLY A O 1
ATOM 929 N N . PRO A 1 1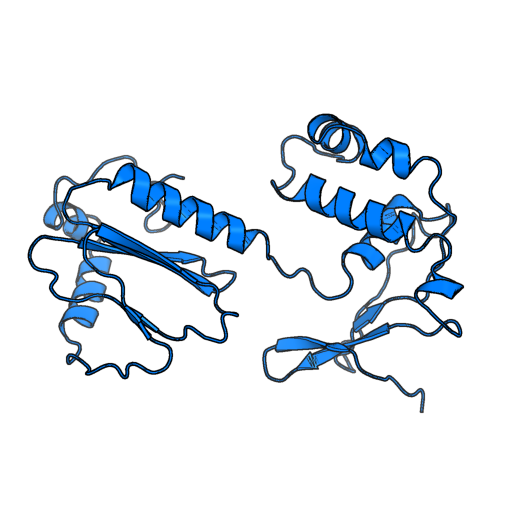21 ? -10.343 -4.189 8.766 1.00 89.94 121 PRO A N 1
ATOM 930 C CA . PRO A 1 121 ? -11.503 -3.351 9.009 1.00 89.94 121 PRO A CA 1
ATOM 931 C C . PRO A 1 121 ? -11.372 -2.581 10.326 1.00 89.94 121 PRO A C 1
ATOM 933 O O . PRO A 1 121 ? -10.765 -3.059 11.292 1.00 89.94 121 PRO A O 1
ATOM 936 N N . GLU A 1 122 ? -11.979 -1.392 10.330 1.00 91.50 122 GLU A N 1
ATOM 937 C CA . GLU A 1 122 ? -12.268 -0.579 11.516 1.00 91.50 122 GLU A CA 1
ATOM 938 C C . GLU A 1 122 ? -11.055 -0.324 12.425 1.00 91.50 122 GLU A C 1
ATOM 940 O O . GLU A 1 122 ? -11.150 -0.394 13.651 1.00 91.50 122 GLU A O 1
ATOM 945 N N . LEU A 1 123 ? -9.895 -0.034 11.826 1.00 91.56 123 LEU A N 1
ATOM 946 C CA . LEU A 1 123 ? -8.654 0.222 12.559 1.00 91.56 123 LEU A CA 1
ATOM 947 C C . LEU A 1 123 ? -8.805 1.349 13.589 1.00 91.56 123 LEU A C 1
ATOM 949 O O . LEU A 1 123 ? -8.353 1.178 14.717 1.00 91.56 123 LEU A O 1
ATOM 953 N N . ASP A 1 124 ? -9.466 2.453 13.236 1.00 93.12 124 ASP A N 1
ATOM 954 C CA . ASP A 1 124 ? -9.659 3.594 14.142 1.00 93.12 124 ASP A CA 1
ATOM 955 C C . ASP A 1 124 ? -10.515 3.208 15.356 1.00 93.12 124 ASP A C 1
ATOM 957 O O . ASP A 1 124 ? -10.167 3.519 16.492 1.00 93.12 124 ASP A O 1
ATOM 961 N N . LEU A 1 125 ? -11.595 2.451 15.136 1.00 92.75 125 LEU A N 1
ATOM 962 C CA . LEU A 1 125 ? -12.453 1.919 16.197 1.00 92.75 125 LEU A CA 1
ATOM 963 C C . LEU A 1 125 ? -11.687 0.943 17.100 1.00 92.75 125 LEU A C 1
ATOM 965 O O . LEU A 1 125 ? -11.740 1.052 18.322 1.00 92.75 125 LEU A O 1
ATOM 969 N N . ARG A 1 126 ? -10.942 -0.002 16.514 1.00 91.75 126 ARG A N 1
ATOM 970 C CA . ARG A 1 126 ? -10.126 -0.975 17.262 1.00 91.75 126 ARG A CA 1
ATOM 971 C C . ARG A 1 126 ? -9.021 -0.285 18.065 1.00 91.75 126 ARG A C 1
ATOM 973 O O . ARG A 1 126 ? -8.769 -0.667 19.204 1.00 91.75 126 ARG A O 1
ATOM 980 N N . SER A 1 127 ? -8.400 0.743 17.490 1.00 91.56 127 SER A N 1
ATOM 981 C CA . SER A 1 127 ? -7.362 1.555 18.136 1.00 91.56 127 SER A CA 1
ATOM 982 C C . SER A 1 127 ? -7.936 2.447 19.233 1.00 91.56 127 SER A C 1
ATOM 984 O O . SER A 1 127 ? -7.266 2.681 20.238 1.00 91.56 127 SER A O 1
ATOM 986 N N . ALA A 1 128 ? -9.187 2.904 19.096 1.00 91.50 128 ALA A N 1
ATOM 987 C CA . ALA A 1 128 ? -9.831 3.771 20.078 1.00 91.50 128 ALA A CA 1
ATOM 988 C C . ALA A 1 128 ? -9.816 3.155 21.481 1.00 91.50 128 ALA A C 1
ATOM 990 O O . ALA A 1 128 ? -9.480 3.844 22.441 1.00 91.50 128 ALA A O 1
ATOM 991 N N . VAL A 1 129 ? -10.062 1.843 21.585 1.00 86.12 129 VAL A N 1
ATOM 992 C CA . VAL A 1 129 ? -10.058 1.097 22.856 1.00 86.12 129 VAL A CA 1
ATOM 993 C C . VAL A 1 129 ? -8.756 1.271 23.640 1.00 86.12 129 VAL A C 1
ATOM 995 O O . VAL A 1 129 ? -8.784 1.343 24.867 1.00 86.12 129 VAL A O 1
ATOM 998 N N . PHE A 1 130 ? -7.616 1.375 22.956 1.00 84.06 130 PHE A N 1
ATOM 999 C CA . PHE A 1 130 ? -6.318 1.558 23.602 1.00 84.06 130 PHE A CA 1
ATOM 1000 C C . PHE A 1 130 ? -6.180 2.943 24.252 1.00 84.06 130 PHE A C 1
ATOM 1002 O O . PHE A 1 130 ? -5.622 3.068 25.344 1.00 84.06 130 PHE A O 1
ATOM 1009 N N . PHE A 1 131 ? -6.718 3.980 23.606 1.00 87.25 131 PHE A N 1
ATOM 1010 C CA . PHE A 1 131 ? -6.612 5.364 24.071 1.00 87.25 131 PHE A CA 1
ATOM 1011 C C . PHE A 1 131 ? -7.703 5.763 25.069 1.00 87.25 131 PHE A C 1
ATOM 1013 O O . PHE A 1 131 ? -7.485 6.665 25.878 1.00 87.25 131 PHE A O 1
ATOM 1020 N N . THR A 1 132 ? -8.867 5.111 25.027 1.00 84.44 132 THR A N 1
ATOM 1021 C CA . THR A 1 132 ? -10.043 5.470 25.840 1.00 84.44 132 THR A CA 1
ATOM 1022 C C . THR A 1 132 ? -10.413 4.438 26.899 1.00 84.44 132 THR A C 1
ATOM 1024 O O . THR A 1 132 ? -11.252 4.725 27.755 1.00 84.44 132 THR A O 1
ATOM 1027 N N . GLY A 1 133 ? -9.817 3.242 26.854 1.00 67.50 133 GLY A N 1
ATOM 1028 C CA . GLY A 1 133 ? -10.206 2.113 27.690 1.00 67.50 133 GLY A CA 1
ATOM 1029 C C . GLY A 1 133 ? -10.254 2.454 29.180 1.00 67.50 133 GLY A C 1
ATOM 1030 O O . GLY A 1 133 ? -9.304 3.001 29.751 1.00 67.50 133 GLY A O 1
ATOM 1031 N N . SER A 1 134 ? -11.363 2.090 29.831 1.00 62.44 134 SER A N 1
ATOM 1032 C CA . SER A 1 134 ? -11.456 2.068 31.291 1.00 62.44 134 SER A CA 1
ATOM 1033 C C . SER A 1 134 ? -10.406 1.103 31.866 1.00 62.44 134 SER A C 1
ATOM 1035 O O . SER A 1 134 ? -9.851 0.261 31.152 1.00 62.44 134 SER A O 1
ATOM 1037 N N . ARG A 1 135 ? -10.105 1.207 33.171 1.00 57.72 135 ARG A N 1
ATOM 1038 C CA . ARG A 1 135 ? -9.109 0.336 33.837 1.00 57.72 135 ARG A CA 1
ATOM 1039 C C . ARG A 1 135 ? -9.354 -1.158 33.578 1.00 57.72 135 ARG A C 1
ATOM 1041 O O . ARG A 1 135 ? -8.389 -1.912 33.507 1.00 57.72 135 ARG A O 1
ATOM 1048 N N . ASP A 1 136 ? -10.613 -1.538 33.373 1.00 61.03 136 ASP A N 1
ATOM 1049 C CA . ASP A 1 136 ? -11.038 -2.917 33.138 1.00 61.03 136 ASP A CA 1
ATOM 1050 C C . ASP A 1 136 ? -10.752 -3.413 31.713 1.00 61.03 136 ASP A C 1
ATOM 1052 O O . ASP A 1 136 ? -10.630 -4.613 31.513 1.00 61.03 136 ASP A O 1
ATOM 1056 N N . VAL A 1 137 ? -10.595 -2.520 30.727 1.00 64.19 137 VAL A N 1
ATOM 1057 C CA . VAL A 1 137 ? -10.319 -2.885 29.323 1.00 64.19 137 VAL A CA 1
ATOM 1058 C C . VAL A 1 137 ? -8.830 -2.769 28.981 1.00 64.19 137 VAL A C 1
ATOM 1060 O O . VAL A 1 137 ? -8.328 -3.495 28.127 1.00 64.19 137 VAL A O 1
ATOM 1063 N N . LYS A 1 138 ? -8.084 -1.918 29.698 1.00 64.62 138 LYS A N 1
ATOM 1064 C CA . LYS A 1 138 ? -6.651 -1.666 29.452 1.00 64.62 138 LYS A CA 1
ATOM 1065 C C . LYS A 1 138 ? -5.755 -2.909 29.604 1.00 64.62 138 LYS A C 1
ATOM 1067 O O . LYS A 1 138 ? -4.639 -2.924 29.093 1.00 64.62 138 LYS A O 1
ATOM 1072 N N . HIS A 1 139 ? -6.231 -3.942 30.300 1.00 69.50 139 HIS A N 1
ATOM 1073 C CA . HIS A 1 139 ? -5.503 -5.193 30.536 1.00 69.50 139 HIS A CA 1
ATOM 1074 C C . HIS A 1 139 ? -6.118 -6.413 29.830 1.00 69.50 139 HIS A C 1
ATOM 1076 O O . HIS A 1 139 ? -5.674 -7.536 30.062 1.00 69.50 139 HIS A O 1
ATOM 1082 N N . VAL A 1 140 ? -7.128 -6.215 28.980 1.00 79.50 140 VAL A N 1
ATOM 1083 C CA . VAL A 1 140 ? -7.810 -7.305 28.274 1.00 79.50 140 VAL A CA 1
ATOM 1084 C C . VAL A 1 140 ? -7.161 -7.530 26.914 1.00 79.50 140 VAL A C 1
ATOM 1086 O O . VAL A 1 140 ? -6.984 -6.600 26.131 1.00 79.50 140 VAL A O 1
ATOM 1089 N N . MET A 1 141 ? -6.840 -8.789 26.619 1.00 84.25 141 MET A N 1
ATOM 1090 C CA . MET A 1 141 ? -6.520 -9.231 25.265 1.00 84.25 141 MET A CA 1
ATOM 1091 C C . MET A 1 141 ? -7.816 -9.666 24.577 1.00 84.25 141 MET A C 1
ATOM 1093 O O . MET A 1 141 ? -8.524 -10.530 25.093 1.00 84.25 141 MET A O 1
ATOM 1097 N N . PHE A 1 142 ? -8.129 -9.076 23.426 1.00 87.62 142 PHE A N 1
ATOM 1098 C CA . PHE A 1 142 ? -9.330 -9.417 22.665 1.00 87.62 142 PHE A CA 1
ATOM 1099 C C . PHE A 1 142 ? -9.060 -10.579 21.708 1.00 87.62 142 PHE A C 1
ATOM 1101 O O . PHE A 1 142 ? -8.204 -10.472 20.831 1.00 87.62 142 PHE A O 1
ATOM 1108 N N . ASP A 1 143 ? -9.833 -11.657 21.839 1.00 90.88 143 ASP A N 1
ATOM 1109 C CA . ASP A 1 143 ? -9.925 -12.687 20.805 1.00 90.88 143 ASP A CA 1
ATOM 1110 C C . ASP A 1 143 ? -10.908 -12.224 19.721 1.00 90.88 143 ASP A C 1
ATOM 1112 O O . ASP A 1 143 ? -12.108 -12.073 19.965 1.00 90.88 143 ASP A O 1
ATOM 1116 N N . VAL A 1 144 ? -10.372 -11.913 18.541 1.00 94.06 144 VAL A N 1
ATOM 1117 C CA . VAL A 1 144 ? -11.108 -11.251 17.453 1.00 94.06 144 VAL A CA 1
ATOM 1118 C C . VAL A 1 144 ? -11.375 -12.161 16.262 1.00 94.06 144 VAL A C 1
ATOM 1120 O O . VAL A 1 144 ? -11.986 -11.696 15.303 1.00 94.06 144 VAL A O 1
ATOM 1123 N N . TYR A 1 145 ? -10.918 -13.418 16.259 1.00 96.06 145 TYR A N 1
ATOM 1124 C CA . TYR A 1 145 ? -11.022 -14.272 15.074 1.00 96.06 145 TYR A CA 1
ATOM 1125 C C . TYR A 1 145 ? -11.401 -15.714 15.405 1.00 96.06 145 TYR A C 1
ATOM 1127 O O . TYR A 1 145 ? -10.628 -16.462 15.994 1.00 96.06 145 TYR A O 1
ATOM 1135 N N . ASP A 1 146 ? -12.564 -16.132 14.912 1.00 94.19 146 ASP A N 1
ATOM 1136 C CA . ASP A 1 146 ? -12.983 -17.526 14.929 1.00 94.19 146 ASP A CA 1
ATOM 1137 C C . ASP A 1 146 ? -12.472 -18.227 13.664 1.00 94.19 146 ASP A C 1
ATOM 1139 O O . ASP A 1 146 ? -12.994 -18.037 12.558 1.00 94.19 146 ASP A O 1
ATOM 1143 N N . CYS A 1 147 ? -11.440 -19.055 13.825 1.00 93.50 147 CYS A N 1
ATOM 1144 C CA . CYS A 1 147 ? -10.838 -19.792 12.717 1.00 93.50 147 CYS A CA 1
ATOM 1145 C C . CYS A 1 147 ? -11.715 -20.935 12.192 1.00 93.50 147 CYS A C 1
ATOM 1147 O O . CYS A 1 147 ? -11.567 -21.313 11.031 1.00 93.50 147 CYS A O 1
ATOM 1149 N N . SER A 1 148 ? -12.638 -21.458 13.004 1.00 94.31 148 SER A N 1
ATOM 1150 C CA . SER A 1 148 ? -13.566 -22.511 12.584 1.00 94.31 148 SER A CA 1
ATOM 1151 C C . SER A 1 148 ? -14.637 -21.964 11.640 1.00 94.31 148 SER A C 1
ATOM 1153 O O . SER A 1 148 ? -15.067 -22.648 10.711 1.00 94.31 148 SER A O 1
ATOM 1155 N N . LEU A 1 149 ? -15.013 -20.697 11.832 1.00 92.06 149 LEU A N 1
ATOM 1156 C CA . LEU A 1 149 ? -16.018 -20.008 11.027 1.00 92.06 149 LEU A CA 1
ATOM 1157 C C . LEU A 1 149 ? -15.419 -19.105 9.945 1.00 92.06 149 LEU A C 1
ATOM 1159 O O . LEU A 1 149 ? -16.146 -18.695 9.034 1.00 92.06 149 LEU A O 1
ATOM 1163 N N . GLY A 1 150 ? -14.124 -18.789 10.036 1.00 93.62 150 GLY A N 1
ATOM 1164 C CA . GLY A 1 150 ? -13.452 -17.818 9.174 1.00 93.62 150 GLY A CA 1
ATOM 1165 C C . GLY A 1 150 ? -13.975 -16.396 9.383 1.00 93.62 150 GLY A C 1
ATOM 1166 O O . GLY A 1 150 ? -14.151 -15.655 8.413 1.00 93.62 150 GLY A O 1
ATOM 1167 N N . LEU A 1 151 ? -14.302 -16.047 10.629 1.00 95.12 151 LEU A N 1
ATOM 1168 C CA . LEU A 1 151 ? -15.050 -14.844 10.984 1.00 95.12 151 LEU A CA 1
ATOM 1169 C C . LEU A 1 151 ? -14.230 -13.962 11.925 1.00 95.12 151 LEU A C 1
ATOM 1171 O O . LEU A 1 151 ? -13.820 -14.404 12.995 1.00 95.12 151 LEU A O 1
ATOM 1175 N N . MET A 1 152 ? -14.033 -12.702 11.553 1.00 95.88 152 MET A N 1
ATOM 1176 C CA . MET A 1 152 ? -13.505 -11.690 12.462 1.00 95.88 152 MET A CA 1
ATOM 1177 C C . MET A 1 152 ? -14.662 -10.996 13.182 1.00 95.88 152 MET A C 1
ATOM 1179 O O . MET A 1 152 ? -15.637 -10.605 12.542 1.00 95.88 152 MET A O 1
ATOM 1183 N N . LYS A 1 153 ? -14.547 -10.824 14.499 1.00 95.00 153 LYS A N 1
ATOM 1184 C CA . LYS A 1 153 ? -15.515 -10.129 15.352 1.00 95.00 153 LYS A CA 1
ATOM 1185 C C . LYS A 1 153 ? -14.863 -8.902 15.986 1.00 95.00 153 LYS A C 1
ATOM 1187 O O . LYS A 1 153 ? -13.814 -9.012 16.616 1.00 95.00 153 LYS A O 1
ATOM 1192 N N . ILE A 1 154 ? -15.514 -7.750 15.864 1.00 94.12 154 ILE A N 1
ATOM 1193 C CA . ILE A 1 154 ? -15.113 -6.497 16.510 1.00 94.12 154 ILE A CA 1
ATOM 1194 C C . ILE A 1 154 ? -16.229 -6.057 17.455 1.00 94.12 154 ILE A C 1
ATOM 1196 O O . ILE A 1 154 ? -17.368 -5.842 17.043 1.00 94.12 154 ILE A O 1
ATOM 1200 N N . GLY A 1 155 ? -15.888 -5.915 18.736 1.00 90.75 155 GLY A N 1
ATOM 1201 C CA . GLY A 1 155 ? -16.820 -5.458 19.761 1.00 90.75 155 GLY A CA 1
ATOM 1202 C C . GLY A 1 155 ? -17.972 -6.437 20.065 1.00 90.75 155 GLY A C 1
ATOM 1203 O O . GLY A 1 155 ? -17.837 -7.644 19.837 1.00 90.75 155 GLY A O 1
ATOM 1204 N N . PRO A 1 156 ? -19.088 -5.938 20.627 1.00 91.19 156 PRO A N 1
ATOM 1205 C CA . PRO A 1 156 ? -19.241 -4.563 21.100 1.00 91.19 156 PRO A CA 1
ATOM 1206 C C . PRO A 1 156 ? -18.266 -4.280 22.250 1.00 91.19 156 PRO A C 1
ATOM 1208 O O . PRO A 1 156 ? -17.904 -5.171 23.019 1.00 91.19 156 PRO A O 1
ATOM 1211 N N . PHE A 1 157 ? -17.834 -3.035 22.376 1.00 87.25 157 PHE A N 1
ATOM 1212 C CA . PHE A 1 157 ? -17.134 -2.556 23.563 1.00 87.25 157 PHE A CA 1
ATOM 1213 C C . PHE A 1 157 ? -17.604 -1.147 23.894 1.00 87.25 157 PHE A C 1
ATOM 1215 O O . PHE A 1 157 ? -18.178 -0.448 23.057 1.00 87.25 157 PHE A O 1
ATOM 1222 N N . ASN A 1 158 ? -17.349 -0.737 25.131 1.00 87.38 158 ASN A N 1
ATOM 1223 C CA . ASN A 1 158 ? -17.673 0.595 25.604 1.00 87.38 158 ASN A CA 1
ATOM 1224 C C . ASN A 1 158 ? -16.420 1.308 26.103 1.00 87.38 158 ASN A C 1
ATOM 1226 O O . ASN A 1 158 ? -15.498 0.672 26.614 1.00 87.38 158 ASN A O 1
ATOM 1230 N N . TYR A 1 159 ? -16.420 2.629 25.989 1.00 86.44 159 TYR A N 1
ATOM 1231 C CA . TYR A 1 159 ? -15.424 3.484 26.612 1.00 86.44 159 TYR A CA 1
ATOM 1232 C C . TYR A 1 159 ? -16.054 4.804 27.040 1.00 86.44 159 TYR A C 1
ATOM 1234 O O . TYR A 1 159 ? -17.117 5.187 26.554 1.00 86.44 159 TYR A O 1
ATOM 1242 N N . GLU A 1 160 ? -15.377 5.492 27.955 1.00 84.25 160 GLU A N 1
ATOM 1243 C CA . GLU A 1 160 ? -15.769 6.833 28.374 1.00 84.25 160 GLU A CA 1
ATOM 1244 C C . GLU A 1 160 ? -15.245 7.881 27.380 1.00 84.25 160 GLU A C 1
ATOM 1246 O O . GLU A 1 160 ? -14.163 7.696 26.808 1.00 84.25 160 GLU A O 1
ATOM 1251 N N . PRO A 1 161 ? -15.953 9.011 27.199 1.00 85.31 161 PRO A N 1
ATOM 1252 C CA . PRO A 1 161 ? -15.476 10.105 26.367 1.00 85.31 161 PRO A CA 1
ATOM 1253 C C . PRO A 1 161 ? -14.072 10.566 26.778 1.00 85.31 161 PRO A C 1
ATOM 1255 O O . PRO A 1 161 ? -13.813 10.916 27.936 1.00 85.31 161 PRO A O 1
ATOM 1258 N N . MET A 1 162 ? -13.159 10.611 25.810 1.00 88.62 162 MET A N 1
ATOM 1259 C CA . MET A 1 162 ? -11.788 11.049 26.044 1.00 88.62 162 MET A CA 1
ATOM 1260 C C . MET A 1 162 ? -11.748 12.549 26.348 1.00 88.62 162 MET A C 1
ATOM 1262 O O . MET A 1 162 ? -12.037 13.390 25.494 1.00 88.62 162 MET A O 1
ATOM 1266 N N . ARG A 1 163 ? -11.347 12.906 27.572 1.00 85.88 163 ARG A N 1
ATOM 1267 C CA . ARG A 1 163 ? -11.173 14.313 27.952 1.00 85.88 163 ARG A CA 1
ATOM 1268 C C . ARG A 1 163 ? -10.030 14.939 27.155 1.00 85.88 163 ARG A C 1
ATOM 1270 O O . ARG A 1 163 ? -8.921 14.416 27.147 1.00 85.88 163 ARG A O 1
ATOM 1277 N N . GLY A 1 164 ? -10.294 16.093 26.547 1.00 89.12 164 GLY A N 1
ATOM 1278 C CA . GLY A 1 164 ? -9.273 16.871 25.845 1.00 89.12 164 GLY A CA 1
ATOM 1279 C C . GLY A 1 164 ? -8.848 16.293 24.494 1.00 89.12 164 GLY A C 1
ATOM 1280 O O . GLY A 1 164 ? -7.778 16.656 24.016 1.00 89.12 164 GLY A O 1
ATOM 1281 N N . VAL A 1 165 ? -9.656 15.433 23.861 1.00 93.31 165 VAL A N 1
ATOM 1282 C CA . VAL A 1 165 ? -9.378 14.939 22.498 1.00 93.31 165 VAL A CA 1
ATOM 1283 C C . VAL A 1 165 ? -9.162 16.090 21.500 1.00 93.31 165 VAL A C 1
ATOM 1285 O O . VAL A 1 165 ? -8.254 16.026 20.676 1.00 93.31 165 VAL A O 1
ATOM 1288 N N . ASP A 1 166 ? -9.898 17.198 21.649 1.00 94.50 166 ASP A N 1
ATOM 1289 C CA . ASP A 1 166 ? -9.716 18.415 20.843 1.00 94.50 166 ASP A CA 1
ATOM 1290 C C . ASP A 1 166 ? -8.329 19.041 21.028 1.00 94.50 166 ASP A C 1
ATOM 1292 O O . ASP A 1 166 ? -7.712 19.489 20.064 1.00 94.50 166 ASP A O 1
ATOM 1296 N N . LEU A 1 167 ? -7.822 19.050 22.265 1.00 95.31 167 LEU A N 1
ATOM 1297 C CA . LEU A 1 167 ? -6.502 19.593 22.584 1.00 95.31 167 LEU A CA 1
ATOM 1298 C C . LEU A 1 167 ? -5.403 18.730 21.973 1.00 95.31 167 LEU A C 1
ATOM 1300 O O . LEU A 1 167 ? -4.444 19.273 21.429 1.00 95.31 167 LEU A O 1
ATOM 1304 N N . TRP A 1 168 ? -5.558 17.404 22.020 1.00 94.88 168 TRP A N 1
ATOM 1305 C CA . TRP A 1 168 ? -4.641 16.466 21.376 1.00 94.88 168 TRP A CA 1
ATOM 1306 C C . TRP A 1 168 ? -4.615 16.631 19.857 1.00 94.88 168 TRP A C 1
ATOM 1308 O O . TRP A 1 168 ? -3.541 16.670 19.262 1.00 94.88 168 TRP A O 1
ATOM 1318 N N . LEU A 1 169 ? -5.782 16.791 19.228 1.00 95.31 169 LEU A N 1
ATOM 1319 C CA . LEU A 1 169 ? -5.887 17.021 17.786 1.00 95.31 169 LEU A CA 1
ATOM 1320 C C . LEU A 1 169 ? -5.203 18.325 17.337 1.00 95.31 169 LEU A C 1
ATOM 1322 O O . LEU A 1 169 ? -4.767 18.405 16.190 1.00 95.31 169 LEU A O 1
ATOM 1326 N N . GLN A 1 170 ? -5.063 19.312 18.226 1.00 96.44 170 GLN A N 1
ATOM 1327 C CA . GLN A 1 170 ? -4.379 20.584 17.957 1.00 96.44 170 GLN A CA 1
ATOM 1328 C C . GLN A 1 170 ? -2.854 20.539 18.156 1.00 96.44 170 GLN A C 1
ATOM 1330 O O . GLN A 1 170 ? -2.174 21.483 17.757 1.00 96.44 170 GLN A O 1
ATOM 1335 N N . GLN A 1 171 ? -2.303 19.486 18.768 1.00 97.75 171 GLN A N 1
ATOM 1336 C CA . GLN A 1 171 ? -0.855 19.383 18.995 1.00 97.75 171 GLN A CA 1
ATOM 1337 C C . GLN A 1 171 ? -0.088 19.173 17.687 1.00 97.75 171 GLN A C 1
ATOM 1339 O O . GLN A 1 171 ? -0.670 18.755 16.687 1.00 97.75 171 GLN A O 1
ATOM 1344 N N . SER A 1 172 ? 1.221 19.441 17.685 1.00 97.44 172 SER A N 1
ATOM 1345 C CA . SER A 1 172 ? 2.096 19.122 16.550 1.00 97.44 172 SER A CA 1
ATOM 1346 C C . SER A 1 172 ? 2.326 17.614 16.420 1.00 97.44 172 SER A C 1
ATOM 1348 O O . SER A 1 172 ? 2.133 16.857 17.375 1.00 97.44 172 SER A O 1
ATOM 1350 N N . ASP A 1 173 ? 2.765 17.177 15.238 1.00 94.62 173 ASP A N 1
ATOM 1351 C CA . ASP A 1 173 ? 3.077 15.766 14.998 1.00 94.62 173 ASP A CA 1
ATOM 1352 C C . ASP A 1 173 ? 4.211 15.270 15.903 1.00 94.62 173 ASP A C 1
ATOM 1354 O O . ASP A 1 173 ? 4.073 14.215 16.520 1.00 94.62 173 ASP A O 1
ATOM 1358 N N . ASP A 1 174 ? 5.262 16.078 16.084 1.00 96.44 174 ASP A N 1
ATOM 1359 C CA . ASP A 1 174 ? 6.360 15.778 17.011 1.00 96.44 174 ASP A CA 1
ATOM 1360 C C . ASP A 1 174 ? 5.866 15.617 18.450 1.00 96.44 174 ASP A C 1
ATOM 1362 O O . ASP A 1 174 ? 6.283 14.703 19.158 1.00 96.44 174 ASP A O 1
ATOM 1366 N N . PHE A 1 175 ? 4.946 16.477 18.899 1.00 97.19 175 PHE A N 1
ATOM 1367 C CA . PHE A 1 175 ? 4.408 16.383 20.253 1.00 97.19 175 PHE A CA 1
ATOM 1368 C C . PHE A 1 175 ? 3.593 15.100 20.439 1.00 97.19 175 PHE A C 1
ATOM 1370 O O . PHE A 1 175 ? 3.747 14.420 21.453 1.00 97.19 175 PHE A O 1
ATOM 1377 N N . ILE A 1 176 ? 2.748 14.748 19.465 1.00 96.25 176 ILE A N 1
ATOM 1378 C CA . ILE A 1 176 ? 1.980 13.497 19.488 1.00 96.25 176 ILE A CA 1
ATOM 1379 C C . ILE A 1 176 ? 2.922 12.297 19.515 1.00 96.25 176 ILE A C 1
ATOM 1381 O O . ILE A 1 176 ? 2.761 11.421 20.363 1.00 96.25 176 ILE A O 1
ATOM 1385 N N . LEU A 1 177 ? 3.918 12.277 18.630 1.00 95.62 177 LEU A N 1
ATOM 1386 C CA . LEU A 1 177 ? 4.889 11.197 18.538 1.00 95.62 177 LEU A CA 1
ATOM 1387 C C . LEU A 1 177 ? 5.615 10.996 19.872 1.00 95.62 177 LEU A C 1
ATOM 1389 O O . LEU A 1 177 ? 5.600 9.899 20.418 1.00 95.62 177 LEU A O 1
ATOM 1393 N N . GLN A 1 178 ? 6.172 12.064 20.442 1.00 96.50 178 GLN A N 1
ATOM 1394 C CA . GLN A 1 178 ? 6.966 11.989 21.671 1.00 96.50 178 GLN A CA 1
ATOM 1395 C C . GLN A 1 178 ? 6.151 11.627 22.921 1.00 96.50 178 GLN A C 1
ATOM 1397 O O . GLN A 1 178 ? 6.706 11.074 23.865 1.00 96.50 178 GLN A O 1
ATOM 1402 N N . ASN A 1 179 ? 4.851 11.939 22.955 1.00 95.62 179 ASN A N 1
ATOM 1403 C CA . ASN A 1 179 ? 4.023 11.719 24.147 1.00 95.62 179 ASN A CA 1
ATOM 1404 C C . ASN A 1 179 ? 3.128 10.476 24.074 1.00 95.62 179 ASN A C 1
ATOM 1406 O O . ASN A 1 179 ? 2.681 10.004 25.119 1.00 95.62 179 ASN A O 1
ATOM 1410 N N . LEU A 1 180 ? 2.820 9.971 22.875 1.00 93.94 180 LEU A N 1
ATOM 1411 C CA . LEU A 1 180 ? 1.889 8.851 22.690 1.00 93.94 180 LEU A CA 1
ATOM 1412 C C . LEU A 1 180 ? 2.545 7.587 22.130 1.00 93.94 180 LEU A C 1
ATOM 1414 O O . LEU A 1 180 ? 1.922 6.527 22.177 1.00 93.94 180 LEU A O 1
ATOM 1418 N N . SER A 1 181 ? 3.786 7.666 21.650 1.00 94.44 181 SER A N 1
ATOM 1419 C CA . SER A 1 181 ? 4.595 6.485 21.352 1.00 94.44 181 SER A CA 1
ATOM 1420 C C . SER A 1 181 ? 5.386 6.040 22.583 1.00 94.44 181 SER A C 1
ATOM 1422 O O . SER A 1 181 ? 5.890 6.855 23.354 1.00 94.44 181 SER A O 1
ATOM 1424 N N . THR A 1 182 ? 5.552 4.727 22.746 1.00 92.75 182 THR A N 1
ATOM 1425 C CA . THR A 1 182 ? 6.511 4.154 23.705 1.00 92.75 182 THR A CA 1
ATOM 1426 C C . THR A 1 182 ? 7.946 4.129 23.174 1.00 92.75 182 THR A C 1
ATOM 1428 O O . THR A 1 182 ? 8.876 3.877 23.936 1.00 92.75 182 THR A O 1
ATOM 1431 N N . SER A 1 183 ? 8.131 4.355 21.873 1.00 93.81 183 SER A N 1
ATOM 1432 C CA . SER A 1 183 ? 9.405 4.266 21.157 1.00 93.81 183 SER A CA 1
ATOM 1433 C C . SER A 1 183 ? 9.471 5.239 19.961 1.00 93.81 183 SER A C 1
ATOM 1435 O O . SER A 1 183 ? 9.560 4.787 18.817 1.00 93.81 183 SER A O 1
ATOM 1437 N N . PRO A 1 184 ? 9.459 6.569 20.201 1.00 94.50 184 PRO A N 1
ATOM 1438 C CA . PRO A 1 184 ? 9.333 7.598 19.158 1.00 94.50 184 PRO A CA 1
ATOM 1439 C C . PRO A 1 184 ? 10.335 7.495 18.001 1.00 94.50 184 PRO A C 1
ATOM 1441 O O . PRO A 1 184 ? 10.010 7.826 16.866 1.00 94.50 184 PRO A O 1
ATOM 1444 N N . GLU A 1 185 ? 11.557 7.041 18.283 1.00 93.50 185 GLU A N 1
ATOM 1445 C CA . GLU A 1 185 ? 12.667 6.992 17.319 1.00 93.50 185 GLU A CA 1
ATOM 1446 C C . GLU A 1 185 ? 12.508 5.912 16.241 1.00 93.50 185 GLU A C 1
ATOM 1448 O O . GLU A 1 185 ? 13.184 5.966 15.215 1.00 93.50 185 GLU A O 1
ATOM 1453 N N . VAL A 1 186 ? 11.641 4.923 16.472 1.00 89.81 186 VAL A N 1
ATOM 1454 C CA . VAL A 1 186 ? 11.460 3.767 15.578 1.00 89.81 186 VAL A CA 1
ATOM 1455 C C . VAL A 1 186 ? 10.020 3.600 15.101 1.00 89.81 186 VAL A C 1
ATOM 1457 O O . VAL A 1 186 ? 9.706 2.606 14.447 1.00 89.81 186 VAL A O 1
ATOM 1460 N N . GLU A 1 187 ? 9.139 4.552 15.416 1.00 88.06 187 GLU A N 1
ATOM 1461 C CA . GLU A 1 187 ? 7.773 4.515 14.904 1.00 88.06 187 GLU A CA 1
ATOM 1462 C C . GLU A 1 187 ? 7.755 4.645 13.376 1.00 88.06 187 GLU A C 1
ATOM 1464 O O . GLU A 1 187 ? 8.560 5.377 12.788 1.00 88.06 187 GLU A O 1
ATOM 1469 N N . PRO A 1 188 ? 6.815 3.971 12.697 1.00 83.81 188 PRO A N 1
ATOM 1470 C CA . PRO A 1 188 ? 6.657 4.143 11.269 1.00 83.81 188 PRO A CA 1
ATOM 1471 C C . PRO A 1 188 ? 6.157 5.559 10.957 1.00 83.81 188 PRO A C 1
ATOM 1473 O O . PRO A 1 188 ? 5.417 6.168 11.730 1.00 83.81 188 PRO A O 1
ATOM 1476 N N . ALA A 1 189 ? 6.468 6.055 9.758 1.00 79.56 189 ALA A N 1
ATOM 1477 C CA . ALA A 1 189 ? 6.111 7.415 9.335 1.00 79.56 189 ALA A CA 1
ATOM 1478 C C . ALA A 1 189 ? 4.596 7.727 9.392 1.00 79.56 189 ALA A C 1
ATOM 1480 O O . ALA A 1 189 ? 4.207 8.887 9.483 1.00 79.56 189 ALA A O 1
ATOM 1481 N N . HIS A 1 190 ? 3.732 6.706 9.378 1.00 80.69 190 HIS A N 1
ATOM 1482 C CA . HIS A 1 190 ? 2.276 6.854 9.462 1.00 80.69 190 HIS A CA 1
ATOM 1483 C C . HIS A 1 190 ? 1.710 6.805 10.895 1.00 80.69 190 HIS A C 1
ATOM 1485 O O . HIS A 1 190 ? 0.499 6.930 11.068 1.00 80.69 190 HIS A O 1
ATOM 1491 N N . PHE A 1 191 ? 2.546 6.637 11.928 1.00 89.56 191 PHE A N 1
ATOM 1492 C CA . PHE A 1 191 ? 2.100 6.512 13.322 1.00 89.56 191 PHE A CA 1
ATOM 1493 C C . PHE A 1 191 ? 1.196 7.674 13.747 1.00 89.56 191 PHE A C 1
ATOM 1495 O O . PHE A 1 191 ? 0.052 7.470 14.152 1.00 89.56 191 PHE A O 1
ATOM 1502 N N . VAL A 1 192 ? 1.679 8.910 13.592 1.00 92.69 192 VAL A N 1
ATOM 1503 C CA . VAL A 1 192 ? 0.945 10.110 14.020 1.00 92.69 192 VAL A CA 1
ATOM 1504 C C . VAL A 1 192 ? -0.361 10.271 13.242 1.00 92.69 192 VAL A C 1
ATOM 1506 O O . VAL A 1 192 ? -1.386 10.634 13.819 1.00 92.69 192 VAL A O 1
ATOM 1509 N N . MET A 1 193 ? -0.353 9.949 11.946 1.00 89.75 193 MET A N 1
ATOM 1510 C CA . MET A 1 193 ? -1.555 9.959 11.114 1.00 89.75 193 MET A CA 1
ATOM 1511 C C . MET A 1 193 ? -2.623 9.002 11.666 1.00 89.75 193 MET A C 1
ATOM 1513 O O . MET A 1 193 ? -3.773 9.415 11.832 1.00 89.75 193 MET A O 1
ATOM 1517 N N . ASN A 1 194 ? -2.243 7.772 12.028 1.00 90.50 194 ASN A N 1
ATOM 1518 C CA . ASN A 1 194 ? -3.154 6.779 12.610 1.00 90.50 194 ASN A CA 1
ATOM 1519 C C . ASN A 1 194 ? -3.690 7.216 13.981 1.00 90.50 194 ASN A C 1
ATOM 1521 O O . ASN A 1 194 ? -4.882 7.067 14.261 1.00 90.50 194 ASN A O 1
ATOM 1525 N N . VAL A 1 195 ? -2.842 7.813 14.827 1.00 94.25 195 VAL A N 1
ATOM 1526 C CA . VAL A 1 195 ? -3.272 8.371 16.120 1.00 94.25 195 VAL A CA 1
ATOM 1527 C C . VAL A 1 195 ? -4.309 9.476 15.912 1.00 94.25 195 VAL A C 1
ATOM 1529 O O . VAL A 1 195 ? -5.356 9.480 16.559 1.00 94.25 195 VAL A O 1
ATOM 1532 N N . ARG A 1 196 ? -4.074 10.393 14.965 1.00 94.94 196 ARG A N 1
ATOM 1533 C CA . ARG A 1 196 ? -5.018 11.475 14.647 1.00 94.94 196 ARG A CA 1
ATOM 1534 C C . ARG A 1 196 ? -6.341 10.952 14.092 1.00 94.94 196 ARG A C 1
ATOM 1536 O O . ARG A 1 196 ? -7.388 11.480 14.467 1.00 94.94 196 ARG A O 1
ATOM 1543 N N . ALA A 1 197 ? -6.311 9.948 13.217 1.00 93.69 197 ALA A N 1
ATOM 1544 C CA . ALA A 1 197 ? -7.516 9.300 12.698 1.00 93.69 197 ALA A CA 1
ATOM 1545 C C . ALA A 1 197 ? -8.330 8.662 13.836 1.00 93.69 197 ALA A C 1
ATOM 1547 O O . ALA A 1 197 ? -9.520 8.949 13.986 1.00 93.69 197 ALA A O 1
ATOM 1548 N N . THR A 1 198 ? -7.652 7.945 14.734 1.00 95.00 198 THR A N 1
ATOM 1549 C CA . THR A 1 198 ? -8.254 7.365 15.942 1.00 95.00 198 THR A CA 1
ATOM 1550 C C . THR A 1 198 ? -8.869 8.436 16.853 1.00 95.00 198 THR A C 1
ATOM 1552 O O . THR A 1 198 ? -9.991 8.284 17.329 1.00 95.00 198 THR A O 1
ATOM 1555 N N . PHE A 1 199 ? -8.189 9.564 17.073 1.00 96.00 199 PHE A N 1
ATOM 1556 C CA . PHE A 1 199 ? -8.716 10.656 17.902 1.00 96.00 199 PHE A CA 1
ATOM 1557 C C . PHE A 1 199 ? -9.924 11.347 17.271 1.00 96.00 199 PHE A C 1
ATOM 1559 O O . PHE A 1 199 ? -10.889 11.642 17.977 1.00 96.00 199 PHE A O 1
ATOM 1566 N N . LYS A 1 200 ? -9.931 11.546 15.948 1.00 95.81 200 LYS A N 1
ATOM 1567 C CA . LYS A 1 200 ? -11.126 12.018 15.230 1.00 95.81 200 LYS A CA 1
ATOM 1568 C C . LYS A 1 200 ? -12.287 11.037 15.379 1.00 95.81 200 LYS A C 1
ATOM 1570 O O . LYS A 1 200 ? -13.411 11.469 15.621 1.00 95.81 200 LYS A O 1
ATOM 1575 N N . PHE A 1 201 ? -12.020 9.734 15.293 1.00 95.38 201 PHE A N 1
ATOM 1576 C CA . PHE A 1 201 ? -13.037 8.709 15.505 1.00 95.38 201 PHE A CA 1
ATOM 1577 C C . PHE A 1 201 ? -13.639 8.793 16.915 1.00 95.38 201 PHE A C 1
ATOM 1579 O O . PHE A 1 201 ? -14.861 8.828 17.050 1.00 95.38 201 PHE A O 1
ATOM 1586 N N . ILE A 1 202 ? -12.801 8.894 17.953 1.00 94.50 202 ILE A N 1
ATOM 1587 C CA . ILE A 1 202 ? -13.235 9.043 19.352 1.00 94.50 202 ILE A CA 1
ATOM 1588 C C . ILE A 1 202 ? -14.063 10.319 19.544 1.00 94.50 202 ILE A C 1
ATOM 1590 O O . ILE A 1 202 ? -15.102 10.281 20.199 1.00 94.50 202 ILE A O 1
ATOM 1594 N N . GLN A 1 203 ? -13.627 11.440 18.960 1.00 94.75 203 GLN A N 1
ATOM 1595 C CA . GLN A 1 203 ? -14.339 12.721 19.014 1.00 94.75 203 GLN A CA 1
ATOM 1596 C C . GLN A 1 203 ? -15.752 12.611 18.416 1.00 94.75 203 GLN A C 1
ATOM 1598 O O . GLN A 1 203 ? -16.703 13.158 18.969 1.00 94.75 203 GLN A O 1
ATOM 1603 N N . GLN A 1 204 ? -15.896 11.890 17.302 1.00 94.81 204 GLN A N 1
ATOM 1604 C CA . GLN A 1 204 ? -17.177 11.678 16.622 1.00 94.81 204 GLN A CA 1
ATOM 1605 C C . GLN A 1 204 ? -18.055 10.620 17.309 1.00 94.81 204 GLN A C 1
ATOM 1607 O O . GLN A 1 204 ? -19.276 10.659 17.176 1.00 94.81 204 GLN A O 1
ATOM 1612 N N . ASN A 1 205 ? -17.446 9.698 18.060 1.00 94.44 205 ASN A N 1
ATOM 1613 C CA . ASN A 1 205 ? -18.103 8.562 18.706 1.00 94.44 205 ASN A CA 1
ATOM 1614 C C . ASN A 1 205 ? -17.803 8.523 20.214 1.00 94.44 205 ASN A C 1
ATOM 1616 O O . ASN A 1 205 ? -17.154 7.584 20.685 1.00 94.44 205 ASN A O 1
ATOM 1620 N N . PRO A 1 206 ? -18.262 9.514 21.001 1.00 91.19 206 PRO A N 1
ATOM 1621 C CA . PRO A 1 206 ? -17.973 9.572 22.434 1.00 91.19 206 PRO A CA 1
ATOM 1622 C C . PRO A 1 206 ? -18.632 8.434 23.231 1.00 91.19 206 PRO A C 1
ATOM 1624 O O . PRO A 1 206 ? -18.159 8.111 24.316 1.00 91.19 206 PRO A O 1
ATOM 1627 N N . PHE A 1 207 ? -19.696 7.821 22.695 1.00 90.88 207 PHE A N 1
ATOM 1628 C CA . PHE A 1 207 ? -20.448 6.729 23.319 1.00 90.88 207 PHE A CA 1
ATOM 1629 C C . PHE A 1 207 ? -20.645 5.581 22.310 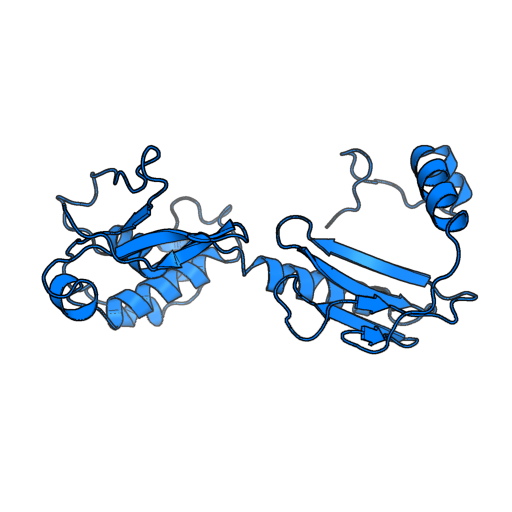1.00 90.88 207 PHE A C 1
ATOM 1631 O O . PHE A 1 207 ? -21.691 5.503 21.657 1.00 90.88 207 PHE A O 1
ATOM 1638 N N . PRO A 1 208 ? -19.656 4.685 22.143 1.00 91.31 208 PRO A N 1
ATOM 1639 C CA . PRO A 1 208 ? -19.639 3.705 21.052 1.00 91.31 208 PRO A CA 1
ATOM 1640 C C . PRO A 1 208 ? -20.772 2.677 21.140 1.00 91.31 208 PRO A C 1
ATOM 1642 O O . PRO A 1 208 ? -21.223 2.183 20.115 1.00 91.31 208 PRO A O 1
ATOM 1645 N N . THR A 1 209 ? -21.303 2.394 22.330 1.00 89.81 209 THR A N 1
ATOM 1646 C CA . THR A 1 209 ? -22.495 1.538 22.501 1.00 89.81 209 THR A CA 1
ATOM 1647 C C . THR A 1 209 ? -23.763 2.123 21.877 1.00 89.81 209 THR A C 1
ATOM 1649 O O . THR A 1 209 ? -24.715 1.391 21.634 1.00 89.81 209 THR A O 1
ATOM 1652 N N . VAL A 1 210 ? -23.787 3.432 21.609 1.00 89.19 210 VAL A N 1
ATOM 1653 C CA . VAL A 1 210 ? -24.909 4.120 20.958 1.00 89.19 210 VAL A CA 1
ATOM 1654 C C . VAL A 1 210 ? -24.580 4.441 19.504 1.00 89.19 210 VAL A C 1
ATOM 1656 O O . VAL A 1 210 ? -25.422 4.251 18.632 1.00 89.19 210 VAL A O 1
ATOM 1659 N N . THR A 1 211 ? -23.374 4.943 19.231 1.00 90.81 211 THR A N 1
ATOM 1660 C CA . THR A 1 211 ? -23.025 5.465 17.901 1.00 90.81 211 THR A CA 1
ATOM 1661 C C . THR A 1 211 ? -22.419 4.423 16.966 1.00 90.81 211 THR A C 1
ATOM 1663 O O . THR A 1 211 ? -22.501 4.595 15.754 1.00 90.81 211 THR A O 1
ATOM 1666 N N . VAL A 1 212 ? -21.822 3.356 17.507 1.00 92.50 212 VAL A N 1
ATOM 1667 C CA . VAL A 1 212 ? -21.085 2.344 16.730 1.00 92.50 212 VAL A CA 1
ATOM 1668 C C . VAL A 1 212 ? -21.749 0.974 16.812 1.00 92.50 212 VAL A C 1
ATOM 1670 O O . VAL A 1 212 ? -21.910 0.328 15.787 1.00 92.50 212 VAL A O 1
ATOM 1673 N N . PHE A 1 213 ? -22.157 0.544 18.006 1.00 92.50 213 PHE A N 1
ATOM 1674 C CA . PHE A 1 213 ? -22.715 -0.785 18.268 1.00 92.50 213 PHE A CA 1
ATOM 1675 C C . PHE A 1 213 ? -24.198 -0.705 18.665 1.00 92.50 213 PHE A C 1
ATOM 1677 O O . PHE A 1 213 ? -24.532 -0.982 19.823 1.00 92.50 213 PHE A O 1
ATOM 1684 N N . PRO A 1 214 ? -25.107 -0.323 17.746 1.00 87.31 214 PRO A N 1
ATOM 1685 C CA . PRO A 1 214 ? -26.532 -0.277 18.049 1.00 87.31 214 PRO A CA 1
ATOM 1686 C C . PRO A 1 214 ? -27.022 -1.650 18.523 1.00 87.31 214 PRO A C 1
ATOM 1688 O O . PRO A 1 214 ? -26.550 -2.700 18.075 1.00 87.31 214 PRO A O 1
ATOM 1691 N N . ASP A 1 215 ? -27.935 -1.634 19.493 1.00 87.31 215 ASP A N 1
ATOM 1692 C CA . ASP A 1 215 ? -28.467 -2.831 20.155 1.00 87.31 215 ASP A CA 1
ATOM 1693 C C . ASP A 1 215 ? -27.388 -3.730 20.788 1.00 87.31 215 ASP A C 1
ATOM 1695 O O . ASP A 1 215 ? -27.608 -4.919 21.015 1.00 87.31 215 ASP A O 1
ATOM 1699 N N . ASN A 1 216 ? -26.211 -3.161 21.088 1.00 87.06 216 ASN A N 1
ATOM 1700 C CA . ASN A 1 216 ? -25.053 -3.883 21.614 1.00 87.06 216 ASN A CA 1
ATOM 1701 C C . ASN A 1 216 ? -24.597 -5.027 20.683 1.00 87.06 216 ASN A C 1
ATOM 1703 O O . ASN A 1 216 ? -24.158 -6.088 21.133 1.00 87.06 216 ASN A O 1
ATOM 1707 N N . THR A 1 217 ? -24.719 -4.815 19.371 1.00 90.38 217 THR A N 1
ATOM 1708 C CA . THR A 1 217 ? -24.365 -5.807 18.351 1.00 90.38 217 THR A CA 1
ATOM 1709 C C . THR A 1 217 ? -22.919 -5.622 17.900 1.00 90.38 217 THR A C 1
ATOM 1711 O O . THR A 1 217 ? -22.504 -4.518 17.564 1.00 90.38 217 THR A O 1
ATOM 1714 N N . ALA A 1 218 ? -22.143 -6.708 17.881 1.00 93.38 218 ALA A N 1
ATOM 1715 C CA . ALA A 1 218 ? -20.782 -6.712 17.342 1.00 93.38 218 ALA A CA 1
ATOM 1716 C C . ALA A 1 218 ? -20.778 -6.555 15.816 1.00 93.38 218 ALA A C 1
ATOM 1718 O O . ALA A 1 218 ? -21.715 -6.981 15.139 1.00 93.38 218 ALA A O 1
ATOM 1719 N N . HIS A 1 219 ? -19.677 -6.056 15.262 1.00 94.81 219 HIS A N 1
ATOM 1720 C CA . HIS A 1 219 ? -19.441 -6.108 13.823 1.00 94.81 219 HIS A CA 1
ATOM 1721 C C . HIS A 1 219 ? -18.722 -7.400 13.446 1.00 94.81 219 HIS A C 1
ATOM 1723 O O . HIS A 1 219 ? -17.780 -7.826 14.120 1.00 94.81 219 HIS A O 1
ATOM 1729 N N . PHE A 1 220 ? -19.162 -8.020 12.354 1.00 95.44 220 PHE A N 1
ATOM 1730 C CA . PHE A 1 220 ? -18.617 -9.280 11.869 1.00 95.44 220 PHE A CA 1
ATOM 1731 C C . PHE A 1 220 ? -18.105 -9.130 10.443 1.00 95.44 220 PHE A C 1
ATOM 1733 O O . PHE A 1 220 ? -18.779 -8.557 9.586 1.00 95.44 220 PHE A O 1
ATOM 1740 N N . PHE A 1 221 ? -16.931 -9.694 10.174 1.00 96.38 221 PHE A N 1
ATOM 1741 C CA . PHE A 1 221 ? -16.272 -9.617 8.876 1.00 96.38 221 PHE A CA 1
ATOM 1742 C C . PHE A 1 221 ? -15.824 -10.997 8.401 1.00 96.38 221 PHE A C 1
ATOM 1744 O O . PHE A 1 221 ? -15.389 -11.834 9.194 1.00 96.38 221 PHE A O 1
ATOM 1751 N N . ARG A 1 222 ? -15.882 -11.220 7.087 1.00 94.56 222 ARG A N 1
ATOM 1752 C CA . ARG A 1 222 ? -15.394 -12.440 6.429 1.00 94.56 222 ARG A CA 1
ATOM 1753 C C . ARG A 1 222 ? -14.527 -12.072 5.232 1.00 94.56 222 ARG A C 1
ATOM 1755 O O . ARG A 1 222 ? -14.727 -11.027 4.618 1.00 94.56 222 ARG A O 1
ATOM 1762 N N . LYS A 1 223 ? -13.560 -12.927 4.899 1.00 89.38 223 LYS A N 1
ATOM 1763 C CA . LYS A 1 223 ? -12.802 -12.783 3.656 1.00 89.38 223 LYS A CA 1
ATOM 1764 C C . LYS A 1 223 ? -13.679 -13.094 2.441 1.00 89.38 223 LYS A C 1
ATOM 1766 O O . LYS A 1 223 ? -14.339 -14.130 2.418 1.00 89.38 223 LYS A O 1
ATOM 1771 N N . ASN A 1 224 ? -13.671 -12.211 1.449 1.00 84.69 224 ASN A N 1
ATOM 1772 C CA . ASN A 1 224 ? -14.311 -12.437 0.156 1.00 84.69 224 ASN A CA 1
ATOM 1773 C C . ASN A 1 224 ? -13.401 -13.218 -0.805 1.00 84.69 224 ASN A C 1
ATOM 1775 O O . ASN A 1 224 ? -12.284 -13.598 -0.452 1.00 84.69 224 ASN A O 1
ATOM 1779 N N . GLU A 1 225 ? -13.875 -13.444 -2.032 1.00 81.56 225 GLU A N 1
ATOM 1780 C CA . GLU A 1 225 ? -13.156 -14.201 -3.070 1.00 81.56 225 GLU A CA 1
ATOM 1781 C C . GLU A 1 225 ? -11.792 -13.591 -3.438 1.00 81.56 225 GLU A C 1
ATOM 1783 O O . GLU A 1 225 ? -10.899 -14.297 -3.901 1.00 81.56 225 GLU A O 1
ATOM 1788 N N . HIS A 1 226 ? -11.596 -12.295 -3.180 1.00 73.88 226 HIS A N 1
ATOM 1789 C CA . HIS A 1 226 ? -10.338 -11.580 -3.409 1.00 73.88 226 HIS A CA 1
ATOM 1790 C C . HIS A 1 226 ? -9.433 -11.531 -2.168 1.00 73.88 226 HIS A C 1
ATOM 1792 O O . HIS A 1 226 ? -8.387 -10.885 -2.190 1.00 73.88 226 HIS A O 1
ATOM 1798 N N . GLY A 1 227 ? -9.823 -12.176 -1.065 1.00 78.31 227 GLY A N 1
ATOM 1799 C CA . GLY A 1 227 ? -9.068 -12.147 0.187 1.00 78.31 227 GLY A CA 1
ATOM 1800 C C . GLY A 1 227 ? -9.152 -10.812 0.938 1.00 78.31 227 GLY A C 1
ATOM 1801 O O . GLY A 1 227 ? -8.342 -10.567 1.838 1.00 78.31 227 GLY A O 1
ATOM 1802 N N . LEU A 1 228 ? -10.132 -9.955 0.634 1.00 81.12 228 LEU A N 1
ATOM 1803 C CA . LEU A 1 228 ? -10.421 -8.709 1.362 1.00 81.12 228 LEU A CA 1
ATOM 1804 C C . LEU A 1 228 ? -11.511 -8.937 2.418 1.00 81.12 228 LEU A C 1
ATOM 1806 O O . LEU A 1 228 ? -12.274 -9.889 2.306 1.00 81.12 228 LEU A O 1
ATOM 1810 N N . TRP A 1 229 ? -11.557 -8.121 3.476 1.00 87.81 229 TRP A N 1
ATOM 1811 C CA . TRP A 1 229 ? -12.585 -8.249 4.519 1.00 87.81 229 TRP A CA 1
ATOM 1812 C C . TRP A 1 229 ? -13.865 -7.512 4.118 1.00 87.81 229 TRP A C 1
ATOM 1814 O O . TRP A 1 229 ? -13.822 -6.298 3.941 1.00 87.81 229 TRP A O 1
ATOM 1824 N N . ASP A 1 230 ? -14.988 -8.225 4.077 1.00 90.12 230 ASP A N 1
ATOM 1825 C CA . ASP A 1 230 ? -16.323 -7.659 3.874 1.00 90.12 230 ASP A CA 1
ATOM 1826 C C . ASP A 1 230 ? -17.171 -7.803 5.140 1.00 90.12 230 ASP A C 1
ATOM 1828 O O . ASP A 1 230 ? -17.083 -8.809 5.853 1.00 90.12 230 ASP A O 1
ATOM 1832 N N . ILE A 1 231 ? -18.009 -6.795 5.410 1.00 92.81 231 ILE A N 1
ATOM 1833 C CA . ILE A 1 231 ? -18.989 -6.846 6.499 1.00 92.81 231 ILE A CA 1
ATOM 1834 C C . ILE A 1 231 ? -20.021 -7.941 6.218 1.00 92.81 231 ILE A C 1
ATOM 1836 O O . ILE A 1 231 ? -20.512 -8.093 5.098 1.00 92.81 231 ILE A O 1
ATOM 1840 N N . CYS A 1 232 ? -20.374 -8.708 7.242 1.00 90.00 232 CYS A N 1
ATOM 1841 C CA . CYS A 1 232 ? -21.373 -9.761 7.142 1.00 90.00 232 CYS A CA 1
ATOM 1842 C C . CYS A 1 232 ? -22.305 -9.751 8.354 1.00 90.00 232 CYS A C 1
ATOM 1844 O O . CYS A 1 232 ? -21.959 -9.269 9.432 1.00 90.00 232 CYS A O 1
ATOM 1846 N N . ARG A 1 233 ? -23.517 -10.280 8.169 1.00 83.06 233 ARG A N 1
ATOM 1847 C CA . ARG A 1 233 ? -24.441 -10.531 9.278 1.00 83.06 233 ARG A CA 1
ATOM 1848 C C . ARG A 1 233 ? -24.132 -11.899 9.864 1.00 83.06 233 ARG A C 1
ATOM 1850 O O . ARG A 1 233 ? -24.017 -12.871 9.119 1.00 83.06 233 ARG A O 1
ATOM 1857 N N . TYR A 1 234 ? -24.003 -11.961 11.182 1.00 72.06 234 TYR A N 1
ATOM 1858 C CA . TYR A 1 234 ? -23.873 -13.215 11.906 1.00 72.06 234 TYR A CA 1
ATOM 1859 C C . TYR A 1 234 ? -25.144 -13.437 12.723 1.00 72.06 234 TYR A C 1
ATOM 1861 O O . TYR A 1 234 ? -25.349 -12.792 13.749 1.00 72.06 234 TYR A O 1
ATOM 1869 N N . ASP A 1 235 ? -26.011 -14.322 12.236 1.00 69.00 235 ASP A N 1
ATOM 1870 C CA . ASP A 1 235 ? -27.210 -14.728 12.962 1.00 69.00 235 ASP A CA 1
ATOM 1871 C C . ASP A 1 235 ? -26.832 -15.854 13.930 1.00 69.00 235 ASP A C 1
ATOM 1873 O O . ASP A 1 235 ? -26.376 -16.919 13.506 1.00 69.00 235 ASP A O 1
ATOM 1877 N N . PHE A 1 236 ? -27.030 -15.631 15.230 1.00 58.91 236 PHE A N 1
ATOM 1878 C CA . PHE A 1 236 ? -26.922 -16.682 16.241 1.00 58.91 236 PHE A CA 1
ATOM 1879 C C . PHE A 1 236 ? -28.050 -17.699 16.004 1.00 58.91 236 PHE A C 1
ATOM 1881 O O . PHE A 1 236 ? -29.202 -17.434 16.347 1.00 58.91 236 PHE A O 1
ATOM 1888 N N . ARG A 1 237 ? -27.739 -18.828 15.362 1.00 45.59 237 ARG A N 1
ATOM 1889 C CA . ARG A 1 237 ? -28.621 -20.002 15.324 1.00 45.59 237 ARG A CA 1
ATOM 1890 C C . ARG A 1 237 ? -28.263 -20.973 16.434 1.00 45.59 237 ARG A C 1
ATOM 1892 O O . ARG A 1 237 ? -27.049 -21.136 16.685 1.00 45.59 237 ARG A O 1
#

Foldseek 3Di:
DFDADPNHGDPDDPPDVVSVCVVPVVVVVVVVVVVPDDDDDDDPQQEDEAEAQGKDKDWPPDPRHDYYDYDPPDPWDWDWDADPQGGIIMIHIGPPPCPVVRVVVRVVVVVVVVLPPPPAPPLLVVVLCCQFPDPVSVPDDDDQADPVVQKGKADDDWGAQDPCLVVLLPDDLVVCLVPVDPCSVPDDPCVSVSVNSSSVVSVVCRTCCVVPQDVRHIWMWHQDPVRGTDTDDDDDD

InterPro domains:
  IPR026750 Protein N-terminal asparagine amidohydrolase [PF14736] (39-116)
  IPR026750 Protein N-terminal asparagine amidohydrolase [PF14736] (118-230)
  IPR026750 Protein N-terminal asparagine amidohydrolase [PTHR12498] (118-233)